Protein AF-K6J290-F1 (afdb_monomer_lite)

Structure (mmCIF, N/CA/C/O backbone):
data_AF-K6J290-F1
#
_entry.id   AF-K6J290-F1
#
loop_
_atom_site.group_PDB
_atom_site.id
_atom_site.type_symbol
_atom_site.label_atom_id
_atom_site.label_alt_id
_atom_site.label_comp_id
_atom_site.label_asym_id
_atom_site.label_entity_id
_atom_site.label_seq_id
_atom_site.pdbx_PDB_ins_code
_atom_site.Cartn_x
_atom_site.Cartn_y
_atom_site.Cartn_z
_atom_site.occupancy
_atom_site.B_iso_or_equiv
_atom_site.auth_seq_id
_atom_site.auth_comp_id
_atom_site.auth_asym_id
_atom_site.auth_atom_id
_atom_site.pdbx_PDB_model_num
ATOM 1 N N . MET A 1 1 ? -8.698 18.667 70.077 1.00 37.12 1 MET A N 1
ATOM 2 C CA . MET A 1 1 ? -10.118 18.247 70.056 1.00 37.12 1 MET A CA 1
ATOM 3 C C . MET A 1 1 ? -10.420 17.610 68.705 1.00 37.12 1 MET A C 1
ATOM 5 O O . MET A 1 1 ? -10.340 18.298 67.695 1.00 37.12 1 MET A O 1
ATOM 9 N N . THR A 1 2 ? -10.676 16.302 68.638 1.00 45.88 2 THR A N 1
ATOM 10 C CA . THR A 1 2 ? -11.057 15.638 67.380 1.00 45.88 2 THR A CA 1
ATOM 11 C C . THR A 1 2 ? -12.530 15.930 67.085 1.00 45.88 2 THR A C 1
ATOM 13 O O . THR A 1 2 ? -13.423 15.558 67.843 1.00 45.88 2 THR A O 1
ATOM 16 N N . THR A 1 3 ? -12.806 16.642 65.992 1.00 55.81 3 THR A N 1
ATOM 17 C CA . THR A 1 3 ? -14.177 16.939 65.560 1.00 55.81 3 THR A CA 1
ATOM 18 C C . THR A 1 3 ? -14.835 15.665 65.026 1.00 55.81 3 THR A C 1
ATOM 20 O O . THR A 1 3 ? -14.601 15.238 63.893 1.00 55.81 3 THR A O 1
ATOM 23 N N . THR A 1 4 ? -15.655 15.018 65.857 1.00 64.44 4 THR A N 1
ATOM 24 C CA . THR A 1 4 ? -16.418 13.826 65.459 1.00 64.44 4 THR A CA 1
ATOM 25 C C . THR A 1 4 ? -17.499 14.235 64.462 1.00 64.44 4 THR A C 1
ATOM 27 O O . THR A 1 4 ? -18.505 14.840 64.820 1.00 64.44 4 THR A O 1
ATOM 30 N N . THR A 1 5 ? -17.285 13.929 63.182 1.00 69.44 5 THR A N 1
ATOM 31 C CA . THR A 1 5 ? -18.245 14.235 62.111 1.00 69.44 5 THR A CA 1
ATOM 32 C C . THR A 1 5 ? -19.299 13.129 62.046 1.00 69.44 5 THR A C 1
ATOM 34 O O . THR A 1 5 ? -18.976 11.974 61.761 1.00 69.44 5 THR A O 1
ATOM 37 N N . ARG A 1 6 ? -20.567 13.460 62.319 1.00 78.94 6 ARG A N 1
ATOM 38 C CA . ARG A 1 6 ? -21.684 12.503 62.300 1.00 78.94 6 ARG A CA 1
ATOM 39 C C . ARG A 1 6 ? -22.488 12.660 61.009 1.00 78.94 6 ARG A C 1
ATOM 41 O O . ARG A 1 6 ? -23.095 13.695 60.774 1.00 78.94 6 ARG A O 1
ATOM 48 N N . TYR A 1 7 ? -22.499 11.618 60.182 1.00 84.81 7 TYR A N 1
ATOM 49 C CA . TYR A 1 7 ? -23.253 11.587 58.924 1.00 84.81 7 TYR A CA 1
ATOM 50 C C . TYR A 1 7 ? -24.675 11.050 59.138 1.00 84.81 7 TYR A C 1
ATOM 52 O O . TYR A 1 7 ? -24.859 10.093 59.900 1.00 84.81 7 TYR A O 1
ATOM 60 N N . SER A 1 8 ? -25.659 11.623 58.439 1.00 89.00 8 SER A N 1
ATOM 61 C CA . SER A 1 8 ? -27.051 11.153 58.454 1.00 89.00 8 SER A CA 1
ATOM 62 C C . SER A 1 8 ? -27.198 9.785 57.773 1.00 89.00 8 SER A C 1
ATOM 64 O O . SER A 1 8 ? -26.430 9.436 56.876 1.00 89.00 8 SER A O 1
ATOM 66 N N . GLU A 1 9 ? -28.188 8.985 58.181 1.00 86.00 9 GLU A N 1
ATOM 67 C CA . GLU A 1 9 ? -28.408 7.652 57.591 1.00 86.00 9 GLU A CA 1
ATOM 68 C C . GLU A 1 9 ? -28.835 7.730 56.116 1.00 86.00 9 GLU A C 1
ATOM 70 O O . GLU A 1 9 ? -28.397 6.911 55.311 1.00 86.00 9 GLU A O 1
ATOM 75 N N . ALA A 1 10 ? -29.601 8.755 55.727 1.00 87.06 10 ALA A N 1
ATOM 76 C CA . ALA A 1 10 ? -29.957 8.996 54.327 1.00 87.06 10 ALA A CA 1
ATOM 77 C C . ALA A 1 10 ? -28.715 9.245 53.454 1.00 87.06 10 ALA A C 1
ATOM 79 O O . ALA A 1 10 ? -28.591 8.690 52.363 1.00 87.06 10 ALA A O 1
ATOM 80 N N . PHE A 1 11 ? -27.751 10.019 53.963 1.00 90.12 11 PHE A N 1
ATOM 81 C CA . PHE A 1 11 ? -26.490 10.260 53.269 1.00 90.12 11 PHE A CA 1
ATOM 82 C C . PHE A 1 11 ? -25.658 8.980 53.138 1.00 90.12 11 PHE A C 1
ATOM 84 O O . PHE A 1 11 ? -25.173 8.678 52.050 1.00 90.12 11 PHE A O 1
ATOM 91 N N . LYS A 1 12 ? -25.547 8.178 54.208 1.00 90.19 12 LYS A N 1
ATOM 92 C CA . LYS A 1 12 ? -24.834 6.886 54.165 1.00 90.19 12 LYS A CA 1
ATOM 93 C C . LYS A 1 12 ? -25.427 5.949 53.115 1.00 90.19 12 LYS A C 1
ATOM 95 O O . LYS A 1 12 ? -24.678 5.371 52.333 1.00 90.19 12 LYS A O 1
ATOM 100 N N . ARG A 1 13 ? -26.760 5.843 53.057 1.00 88.88 13 ARG A N 1
ATOM 101 C CA . ARG A 1 13 ? -27.467 5.035 52.050 1.00 88.88 13 ARG A CA 1
ATOM 102 C C . ARG A 1 13 ? -27.222 5.543 50.633 1.00 88.88 13 ARG A C 1
ATOM 104 O O . ARG A 1 13 ? -26.925 4.734 49.767 1.00 88.88 13 ARG A O 1
ATOM 111 N N . LYS A 1 14 ? -27.252 6.863 50.409 1.00 91.00 14 LYS A N 1
ATOM 112 C CA . LYS A 1 14 ? -26.938 7.468 49.101 1.00 91.00 14 LYS A CA 1
ATOM 113 C C . LYS A 1 14 ? -25.523 7.120 48.630 1.00 91.00 14 LYS A C 1
ATOM 115 O O . LYS A 1 14 ? -25.339 6.759 47.475 1.00 91.00 14 LYS A O 1
ATOM 120 N N . VAL A 1 15 ? -24.532 7.202 49.520 1.00 88.69 15 VAL A N 1
ATOM 121 C CA . VAL A 1 15 ? -23.137 6.856 49.196 1.00 88.69 15 VAL A CA 1
ATOM 122 C C . VAL A 1 15 ? -22.999 5.368 48.864 1.00 88.69 15 VAL A C 1
ATOM 124 O O . VAL A 1 15 ? -22.319 5.031 47.900 1.00 88.69 15 VAL A O 1
ATOM 127 N N . ILE A 1 16 ? -23.657 4.486 49.624 1.00 87.12 16 ILE A N 1
ATOM 128 C CA . ILE A 1 16 ? -23.652 3.039 49.357 1.00 87.12 16 ILE A CA 1
ATOM 129 C C . ILE A 1 16 ? -24.335 2.731 48.019 1.00 87.12 16 ILE A C 1
ATOM 131 O O . ILE A 1 16 ? -23.757 1.996 47.227 1.00 87.12 16 ILE A O 1
ATOM 135 N N . GLN A 1 17 ? -25.490 3.337 47.728 1.00 87.50 17 GLN A N 1
ATOM 136 C CA . GLN A 1 17 ? -26.207 3.137 46.464 1.00 87.50 17 GLN A CA 1
ATOM 137 C C . GLN A 1 17 ? -25.340 3.514 45.258 1.00 87.50 17 GLN A C 1
ATOM 139 O O . GLN A 1 17 ? -25.249 2.755 44.305 1.00 87.50 17 GLN A O 1
ATOM 144 N N . SER A 1 18 ? -24.619 4.638 45.313 1.00 85.88 18 SER A N 1
ATOM 145 C CA . SER A 1 18 ? -23.709 5.025 44.227 1.00 85.88 18 SER A CA 1
ATOM 146 C C . SER A 1 18 ? -22.553 4.032 44.013 1.00 85.88 18 SER A C 1
ATOM 148 O O . SER A 1 18 ? -22.012 3.955 42.910 1.00 85.88 18 SER A O 1
ATOM 150 N N . ILE A 1 19 ? -22.159 3.287 45.052 1.00 85.00 19 ILE A N 1
ATOM 151 C CA . ILE A 1 19 ? -21.153 2.217 44.960 1.00 85.00 19 ILE A CA 1
ATOM 152 C C . ILE A 1 19 ? -21.785 0.931 44.404 1.00 85.00 19 ILE A C 1
ATOM 154 O O . ILE A 1 19 ? -21.158 0.247 43.599 1.00 85.00 19 ILE A O 1
ATOM 158 N N . GLU A 1 20 ? -23.022 0.613 44.794 1.00 83.56 20 GLU A N 1
ATOM 159 C CA . GLU A 1 20 ? -23.794 -0.524 44.268 1.00 83.56 20 GLU A CA 1
ATOM 160 C C . GLU A 1 20 ? -24.114 -0.377 42.782 1.00 83.56 20 GLU A C 1
ATOM 162 O O . GLU A 1 20 ? -23.933 -1.324 42.020 1.00 83.56 20 GLU A O 1
ATOM 167 N N . ASP A 1 21 ? -24.488 0.833 42.367 1.00 80.81 21 ASP A N 1
ATOM 168 C CA . ASP A 1 21 ? -24.739 1.210 40.975 1.00 80.81 21 ASP A CA 1
ATOM 169 C C . ASP A 1 21 ? -23.461 1.173 40.112 1.00 80.81 21 ASP A C 1
ATOM 171 O O . ASP A 1 21 ? -23.521 1.395 38.906 1.00 80.81 21 ASP A O 1
ATOM 175 N N . GLY A 1 22 ? -22.284 0.970 40.717 1.00 78.56 22 GLY A N 1
ATOM 176 C CA . GLY A 1 22 ? -20.999 0.957 40.017 1.00 78.56 22 GLY A CA 1
ATOM 177 C C . GLY A 1 22 ? -20.509 2.332 39.552 1.00 78.56 22 GLY A C 1
ATOM 178 O O . GLY A 1 22 ? -19.500 2.400 38.856 1.00 78.56 22 GLY A O 1
ATOM 179 N N . LYS A 1 23 ? -21.169 3.429 39.955 1.00 78.69 23 LYS A N 1
ATOM 180 C CA . LYS A 1 23 ? -20.799 4.805 39.563 1.00 78.69 23 LYS A CA 1
ATOM 181 C C . LYS A 1 23 ? -19.451 5.234 40.140 1.00 78.69 23 LYS A C 1
ATOM 183 O O . LYS A 1 23 ? -18.724 5.991 39.504 1.00 78.69 23 LYS A O 1
ATOM 188 N N . TYR A 1 24 ? -19.119 4.768 41.346 1.00 81.44 24 TYR A N 1
ATOM 189 C CA . TYR A 1 24 ? -17.854 5.082 42.011 1.00 81.44 24 TYR A CA 1
ATOM 190 C C . TYR A 1 24 ? -17.293 3.873 42.762 1.00 81.44 24 TYR A C 1
ATOM 192 O O . TYR A 1 24 ? -18.026 3.146 43.432 1.00 81.44 24 TYR A O 1
ATOM 200 N N . ASN A 1 25 ? -15.968 3.714 42.754 1.00 79.31 25 ASN A N 1
ATOM 201 C CA . ASN A 1 25 ? -15.287 2.853 43.724 1.00 79.31 25 ASN A CA 1
ATOM 202 C C . ASN A 1 25 ? -15.201 3.529 45.113 1.00 79.31 25 ASN A C 1
ATOM 204 O O . ASN A 1 25 ? -15.445 4.727 45.248 1.00 79.31 25 ASN A O 1
ATOM 208 N N . GLN A 1 26 ? -14.835 2.788 46.168 1.00 80.62 26 GLN A N 1
ATOM 209 C CA . GLN A 1 26 ? -14.798 3.311 47.552 1.00 80.62 26 GLN A CA 1
ATOM 210 C C . GLN A 1 26 ? -13.964 4.599 47.695 1.00 80.62 26 GLN A C 1
ATOM 212 O O . GLN A 1 26 ? -14.375 5.540 48.375 1.00 80.62 26 GLN A O 1
ATOM 217 N N . THR A 1 27 ? -12.804 4.658 47.037 1.00 82.38 27 THR A N 1
ATOM 218 C CA . THR A 1 27 ? -11.891 5.811 47.074 1.00 82.38 27 THR A CA 1
ATOM 219 C C . THR A 1 27 ? -12.453 7.003 46.298 1.00 82.38 27 THR A C 1
ATOM 221 O O . THR A 1 27 ? -12.310 8.147 46.725 1.00 82.38 27 THR A O 1
ATOM 224 N N . GLN A 1 28 ? -13.117 6.754 45.172 1.00 82.00 28 GLN A N 1
ATOM 225 C CA . GLN A 1 28 ? -13.782 7.778 44.368 1.00 82.00 28 GLN A CA 1
ATOM 226 C C . GLN A 1 28 ? -15.013 8.332 45.080 1.00 82.00 28 GLN A C 1
ATOM 228 O O . GLN A 1 28 ? -15.158 9.545 45.153 1.00 82.00 28 GLN A O 1
ATOM 233 N N . ALA A 1 29 ? -15.844 7.476 45.677 1.00 85.44 29 ALA A N 1
ATOM 234 C CA . ALA A 1 29 ? -16.991 7.896 46.474 1.00 85.44 29 ALA A CA 1
ATOM 235 C C . ALA A 1 29 ? -16.538 8.762 47.661 1.00 85.44 29 ALA A C 1
ATOM 237 O O . ALA A 1 29 ? -17.115 9.814 47.921 1.00 85.44 29 ALA A O 1
ATOM 238 N N . MET A 1 30 ? -15.447 8.375 48.333 1.00 87.62 30 MET A N 1
ATOM 239 C CA . MET A 1 30 ? -14.835 9.182 49.391 1.00 87.62 30 MET A CA 1
ATOM 240 C C . M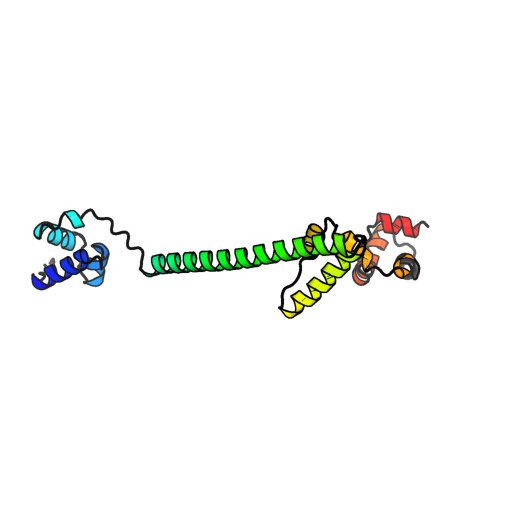ET A 1 30 ? -14.450 10.584 48.893 1.00 87.62 30 MET A C 1
ATOM 242 O O . MET A 1 30 ? -14.821 11.568 49.531 1.00 87.62 30 MET A O 1
ATOM 246 N N . LYS A 1 31 ? -13.740 10.680 47.758 1.00 86.44 31 LYS A N 1
ATOM 247 C CA . LYS A 1 31 ? -13.321 11.964 47.169 1.00 86.44 31 LYS A CA 1
ATOM 248 C C . LYS A 1 31 ? -14.515 12.806 46.712 1.00 86.44 31 LYS A C 1
ATOM 250 O O . LYS A 1 31 ? -14.588 13.980 47.050 1.00 86.44 31 LYS A O 1
ATOM 255 N N . HIS A 1 32 ? -15.456 12.200 45.992 1.00 87.56 32 HIS A N 1
ATOM 256 C CA . HIS A 1 32 ? -16.625 12.872 45.425 1.00 87.56 32 HIS A CA 1
ATOM 257 C C . HIS A 1 32 ? -17.547 13.450 46.508 1.00 87.56 32 HIS A C 1
ATOM 259 O O . HIS A 1 32 ? -18.056 14.556 46.368 1.00 87.56 32 HIS A O 1
ATOM 265 N N . TYR A 1 33 ? -17.747 12.720 47.609 1.00 86.44 33 TYR A N 1
ATOM 266 C CA . TYR A 1 33 ? -18.620 13.140 48.707 1.00 86.44 33 TYR A CA 1
ATOM 267 C C . TYR A 1 33 ? -17.879 13.827 49.871 1.00 86.44 33 TYR A C 1
ATOM 269 O O . TYR A 1 33 ? -18.491 14.084 50.907 1.00 86.44 33 TYR A O 1
ATOM 277 N N . GLY A 1 34 ? -16.577 14.114 49.736 1.00 85.06 34 GLY A N 1
ATOM 278 C CA . GLY A 1 34 ? -15.793 14.844 50.744 1.00 85.06 34 GLY A CA 1
ATOM 279 C C . GLY A 1 34 ? -15.641 14.117 52.088 1.00 85.06 34 GLY A C 1
ATOM 280 O O . GLY A 1 34 ? -15.586 14.746 53.145 1.00 85.06 34 GLY A O 1
ATOM 281 N N . ILE A 1 35 ? -15.614 12.783 52.081 1.00 87.94 35 ILE A N 1
ATOM 282 C CA . ILE A 1 35 ? -15.501 11.975 53.302 1.00 87.94 35 ILE A CA 1
ATOM 283 C C . ILE A 1 35 ? -14.024 11.897 53.699 1.00 87.94 35 ILE A C 1
ATOM 285 O O . ILE A 1 35 ? -13.174 11.559 52.884 1.00 87.94 35 ILE A O 1
ATOM 289 N N . LYS A 1 36 ? -13.702 12.175 54.968 1.00 79.50 36 LYS A N 1
ATOM 290 C CA . LYS A 1 36 ? -12.307 12.301 55.437 1.00 79.50 36 LYS A CA 1
ATOM 291 C C . LYS A 1 36 ? -11.482 11.004 55.392 1.00 79.50 36 LYS A C 1
ATOM 293 O O . LYS A 1 36 ? -10.267 11.073 55.535 1.00 79.50 36 LYS A O 1
ATOM 298 N N . GLY A 1 37 ? -12.097 9.832 55.215 1.00 77.38 37 GLY A N 1
ATOM 299 C CA . GLY A 1 37 ? -11.360 8.568 55.194 1.00 77.38 37 GLY A CA 1
ATOM 300 C C . GLY A 1 37 ? -12.086 7.413 54.506 1.00 77.38 37 GLY A C 1
ATOM 301 O O . GLY A 1 37 ? -13.293 7.222 54.660 1.00 77.38 37 GLY A O 1
ATOM 302 N N . SER A 1 38 ? -11.318 6.588 53.790 1.00 73.38 38 SER A N 1
ATOM 303 C CA . SER A 1 38 ? -11.807 5.405 53.064 1.00 73.38 38 SER A CA 1
ATOM 304 C C . SER A 1 38 ? -12.303 4.309 54.014 1.00 73.38 38 SER A C 1
ATOM 306 O O . SER A 1 38 ? -13.227 3.558 53.694 1.00 73.38 38 SER A O 1
ATOM 308 N N . VAL A 1 39 ? -11.753 4.272 55.232 1.00 82.50 39 VAL A N 1
ATOM 309 C CA . VAL A 1 39 ? -12.161 3.367 56.316 1.00 82.50 39 VAL A CA 1
ATOM 310 C C . VAL A 1 39 ? -13.605 3.633 56.756 1.00 82.50 39 VAL A C 1
ATOM 312 O O . VAL A 1 39 ? -14.320 2.695 57.101 1.00 82.50 39 VAL A O 1
ATOM 315 N N . THR A 1 40 ? -14.076 4.883 56.686 1.00 86.62 40 THR A N 1
ATOM 316 C CA . THR A 1 40 ? -15.451 5.256 57.050 1.00 86.62 40 THR A CA 1
ATOM 317 C C . THR A 1 40 ? -16.472 4.639 56.094 1.00 86.62 40 THR A C 1
ATOM 319 O O . THR A 1 40 ? -17.444 4.032 56.541 1.00 86.62 40 THR A O 1
ATOM 322 N N . VAL A 1 41 ? -16.218 4.720 54.783 1.00 86.00 41 VAL A N 1
ATOM 323 C CA . VAL A 1 41 ? -17.078 4.120 53.747 1.00 86.00 41 VAL A CA 1
ATOM 324 C C . VAL A 1 41 ? -17.059 2.594 53.850 1.00 86.00 41 VAL A C 1
ATOM 326 O O . VAL A 1 41 ? -18.113 1.960 53.827 1.00 86.00 41 VAL A O 1
ATOM 329 N N . ARG A 1 42 ? -15.879 1.995 54.063 1.00 86.75 42 ARG A N 1
ATOM 330 C CA . ARG A 1 42 ? -15.741 0.550 54.308 1.00 86.75 42 ARG A CA 1
ATOM 331 C C . ARG A 1 42 ? -16.519 0.099 55.550 1.00 86.75 42 ARG A C 1
ATOM 333 O O . ARG A 1 42 ? -17.182 -0.935 55.517 1.00 86.75 42 ARG A O 1
ATOM 340 N N . GLY A 1 43 ? -16.476 0.882 56.630 1.00 87.12 43 GLY A N 1
ATOM 341 C CA . GLY A 1 43 ? -17.240 0.629 57.851 1.00 87.12 43 GLY A CA 1
ATOM 342 C C . GLY A 1 43 ? -18.752 0.659 57.620 1.00 87.12 43 GLY A C 1
ATOM 343 O O . GLY A 1 43 ? -19.469 -0.184 58.158 1.00 87.12 43 GLY A O 1
ATOM 344 N N . TRP A 1 44 ? -19.247 1.571 56.776 1.00 90.19 44 TRP A N 1
ATOM 345 C CA . TRP A 1 44 ? -20.657 1.586 56.376 1.00 90.19 44 TRP A CA 1
ATOM 346 C C . TRP A 1 44 ? -21.020 0.369 55.531 1.00 90.19 44 TRP A C 1
ATOM 348 O O . TRP A 1 44 ? -21.997 -0.298 55.850 1.00 90.19 44 TRP A O 1
ATOM 358 N N . LEU A 1 45 ? -20.212 0.009 54.532 1.00 85.81 45 LEU A N 1
ATOM 359 C CA . LEU A 1 45 ? -20.445 -1.191 53.721 1.00 85.81 45 LEU A CA 1
ATOM 360 C C . LEU A 1 45 ? -20.528 -2.458 54.586 1.00 85.81 45 LEU A C 1
ATOM 362 O O . LEU A 1 45 ? -21.439 -3.262 54.399 1.00 85.81 45 LEU A O 1
ATOM 366 N N . LYS A 1 46 ? -19.652 -2.590 55.591 1.00 86.50 46 LYS A N 1
ATOM 367 C CA . LYS A 1 46 ? -19.692 -3.700 56.556 1.00 86.50 46 LYS A CA 1
ATOM 368 C C . LYS A 1 46 ? -20.947 -3.664 57.434 1.00 86.50 46 LYS A C 1
ATOM 370 O O . LYS A 1 46 ? -21.603 -4.689 57.594 1.00 86.50 46 LYS A O 1
ATOM 375 N N . LYS A 1 47 ? -21.316 -2.490 57.966 1.00 87.06 47 LYS A N 1
ATOM 376 C CA . LYS A 1 47 ? -22.521 -2.306 58.801 1.00 87.06 47 LYS A CA 1
ATOM 377 C C . LYS A 1 47 ? -23.814 -2.631 58.044 1.00 87.06 47 LYS A C 1
ATOM 379 O O . LYS A 1 47 ? -24.748 -3.159 58.631 1.00 87.06 47 LYS A O 1
ATOM 384 N N . TYR A 1 48 ? -23.858 -2.317 56.754 1.00 86.06 48 TYR A N 1
ATOM 385 C CA . TYR A 1 48 ? -25.002 -2.551 55.874 1.00 86.06 48 TYR A CA 1
ATOM 386 C C . TYR A 1 48 ? -24.957 -3.920 55.161 1.00 86.06 48 TYR A C 1
ATOM 388 O O . TYR A 1 48 ? -25.755 -4.170 54.261 1.00 86.06 48 TYR A O 1
ATOM 396 N N . GLY A 1 49 ? -24.032 -4.814 55.542 1.00 79.38 49 GLY A N 1
ATOM 397 C CA . GLY A 1 49 ? -23.957 -6.186 55.024 1.00 79.38 49 GLY A CA 1
ATOM 398 C C . GLY A 1 49 ? -23.434 -6.320 53.586 1.00 79.38 49 GLY A C 1
ATOM 399 O O . GLY A 1 49 ? -23.510 -7.395 52.996 1.00 79.38 49 GLY A O 1
ATOM 400 N N . LYS A 1 50 ? -22.862 -5.265 53.000 1.00 80.69 50 LYS A N 1
ATOM 401 C CA . LYS A 1 50 ? -22.384 -5.225 51.605 1.00 80.69 50 LYS A CA 1
ATOM 402 C C . LYS A 1 50 ? -20.921 -5.657 51.471 1.00 80.69 50 LYS A C 1
ATOM 404 O O . LYS A 1 50 ? -20.129 -5.045 50.757 1.00 80.69 50 LYS A O 1
ATOM 409 N N . ASN A 1 51 ? -20.552 -6.740 52.157 1.00 78.44 51 ASN A N 1
ATOM 410 C CA . ASN A 1 51 ? -19.170 -7.238 52.205 1.00 78.44 51 ASN A CA 1
ATOM 411 C C . ASN A 1 51 ? -18.638 -7.676 50.828 1.00 78.44 51 ASN A C 1
ATOM 413 O O . ASN A 1 51 ? -17.444 -7.556 50.567 1.00 78.44 51 ASN A O 1
ATOM 417 N N . HIS A 1 52 ? -19.520 -8.101 49.918 1.00 75.06 52 HIS A N 1
ATOM 418 C CA . HIS A 1 52 ? -19.161 -8.470 48.544 1.00 75.06 52 HIS A CA 1
ATOM 419 C C . HIS A 1 52 ? -18.623 -7.285 47.713 1.00 75.06 52 HIS A C 1
ATOM 421 O O . HIS A 1 52 ? -17.882 -7.493 46.756 1.00 75.06 52 HIS A O 1
ATOM 427 N N . LEU A 1 53 ? -18.924 -6.037 48.099 1.00 73.12 53 LEU A N 1
ATOM 428 C CA . LEU A 1 53 ? -18.400 -4.821 47.456 1.00 73.12 53 LEU A CA 1
ATOM 429 C C . LEU A 1 53 ? -17.024 -4.406 48.000 1.00 73.12 53 LEU A C 1
ATOM 431 O O . LEU A 1 53 ? -16.394 -3.492 47.468 1.00 73.12 53 LEU A O 1
ATOM 435 N N . ILE A 1 54 ? -16.548 -5.051 49.072 1.00 69.31 54 ILE A N 1
ATOM 436 C CA . ILE A 1 54 ? -15.265 -4.723 49.707 1.00 69.31 54 ILE A CA 1
ATOM 437 C C . ILE A 1 54 ? -14.086 -5.297 48.903 1.00 69.31 54 ILE A C 1
ATOM 439 O O . ILE A 1 54 ? -13.026 -4.677 48.878 1.00 69.31 54 ILE A O 1
ATOM 443 N N . GLY A 1 55 ? -14.288 -6.431 48.219 1.00 60.59 55 GLY A N 1
ATOM 444 C CA . GLY A 1 55 ? -13.264 -7.139 47.437 1.00 60.59 55 GLY A CA 1
ATOM 445 C C . GLY A 1 55 ? -13.404 -7.045 45.914 1.00 60.59 55 GLY A C 1
ATOM 446 O O . GLY A 1 55 ? -12.537 -7.543 45.200 1.00 60.59 55 GLY A O 1
ATOM 447 N N . LYS A 1 56 ? -14.465 -6.415 45.387 1.00 55.97 56 LYS A N 1
ATOM 448 C CA . LYS A 1 56 ? -14.617 -6.236 43.938 1.00 55.97 56 LYS A CA 1
ATOM 449 C C . LYS A 1 56 ? -13.659 -5.138 43.476 1.00 55.97 56 LYS A C 1
ATOM 451 O O . LYS A 1 56 ? -13.920 -3.953 43.682 1.00 55.97 56 LYS A O 1
ATOM 456 N N . ILE A 1 57 ? -12.550 -5.531 42.848 1.00 48.31 57 ILE A N 1
ATOM 457 C CA . ILE A 1 57 ? -11.737 -4.630 42.027 1.00 48.31 57 ILE A CA 1
ATOM 458 C C . ILE A 1 57 ? -12.636 -4.216 40.859 1.00 48.31 57 ILE A C 1
ATOM 460 O O . ILE A 1 57 ? -12.742 -4.910 39.852 1.00 48.31 57 ILE A O 1
ATOM 464 N N . VAL A 1 58 ? -13.369 -3.116 41.029 1.00 51.94 58 VAL A N 1
ATOM 465 C CA . VAL A 1 58 ? -14.083 -2.477 39.927 1.00 51.94 58 VAL A CA 1
ATOM 466 C C . VAL A 1 58 ? -12.998 -1.847 39.064 1.00 51.94 58 VAL A C 1
ATOM 468 O O . VAL A 1 58 ? -12.503 -0.761 39.371 1.00 51.94 58 VAL A O 1
ATOM 471 N N . ARG A 1 59 ? -12.561 -2.577 38.032 1.00 48.19 59 ARG A N 1
ATOM 472 C CA . ARG A 1 59 ? -11.758 -2.025 36.943 1.00 48.19 59 ARG A CA 1
ATOM 473 C C . ARG A 1 59 ? -12.658 -1.018 36.238 1.00 48.19 59 ARG A C 1
ATOM 475 O O . ARG A 1 59 ? -13.483 -1.385 35.413 1.00 48.19 59 ARG A O 1
ATOM 482 N N . VAL A 1 60 ? -12.571 0.236 36.669 1.00 50.00 60 VAL A N 1
ATOM 483 C CA . VAL A 1 60 ? -13.189 1.362 35.975 1.00 50.00 60 VAL A CA 1
ATOM 484 C C . VAL A 1 60 ? -12.330 1.584 34.738 1.00 50.00 60 VAL A C 1
ATOM 486 O O . VAL A 1 60 ? -11.396 2.378 34.766 1.00 50.00 60 VAL A O 1
ATOM 489 N N . GLU A 1 61 ? -12.592 0.818 33.681 1.00 47.38 61 GLU A N 1
ATOM 490 C CA . GLU A 1 61 ? -12.352 1.336 32.338 1.00 47.38 61 GLU A CA 1
ATOM 491 C C . GLU A 1 61 ? -13.226 2.584 32.266 1.00 47.38 61 GLU A C 1
ATOM 493 O O . GLU A 1 61 ? -14.450 2.504 32.363 1.00 47.38 61 GLU A O 1
ATOM 498 N N . THR A 1 62 ? -12.607 3.762 32.273 1.00 55.03 62 THR A N 1
ATOM 499 C CA . THR A 1 62 ? -13.346 5.001 32.041 1.00 55.03 62 THR A CA 1
ATOM 500 C C . THR A 1 62 ? -14.107 4.820 30.729 1.00 55.03 62 THR A C 1
ATOM 502 O O . THR A 1 62 ? -13.534 4.293 29.779 1.00 55.03 62 THR A O 1
ATOM 505 N N . ASP A 1 63 ? -15.374 5.242 30.645 1.00 55.66 63 ASP A N 1
ATOM 506 C CA . ASP A 1 63 ? -16.210 5.091 29.433 1.00 55.66 63 ASP A CA 1
ATOM 507 C C . ASP A 1 63 ? -15.482 5.516 28.137 1.00 55.66 63 ASP A C 1
ATOM 509 O O . ASP A 1 63 ? -15.758 5.024 27.046 1.00 55.66 63 ASP A O 1
ATOM 513 N N . ASN A 1 64 ? -14.489 6.397 28.269 1.00 59.50 64 ASN A N 1
ATOM 514 C CA . ASN A 1 64 ? -13.581 6.833 27.220 1.00 59.50 64 ASN A CA 1
ATOM 515 C C . ASN A 1 64 ? -12.677 5.720 26.634 1.00 59.50 64 ASN A C 1
ATOM 517 O O . ASN A 1 64 ? -12.470 5.682 25.427 1.00 59.50 64 ASN A O 1
ATOM 521 N N . GLU A 1 65 ? -12.126 4.805 27.436 1.00 60.00 65 GLU A N 1
ATOM 522 C CA . GLU A 1 65 ? -11.239 3.733 26.947 1.00 60.00 65 GLU A CA 1
ATOM 523 C C . GLU A 1 65 ? -12.014 2.645 26.198 1.00 60.00 65 GLU A C 1
ATOM 525 O O . GLU A 1 65 ? -11.608 2.237 25.107 1.00 60.00 65 GLU A O 1
ATOM 530 N N . LEU A 1 66 ? -13.175 2.245 26.725 1.00 63.94 66 LEU A N 1
ATOM 531 C CA . LEU A 1 66 ? -14.051 1.271 26.074 1.00 63.94 66 LEU A CA 1
ATOM 532 C C . LEU A 1 66 ? -14.623 1.816 24.756 1.00 63.94 66 LEU A C 1
ATOM 534 O O . LEU A 1 66 ? -14.702 1.087 23.766 1.00 63.94 66 LEU A O 1
ATOM 538 N N . ASN A 1 67 ? -14.978 3.105 24.712 1.00 72.00 67 ASN A N 1
ATOM 539 C CA . ASN A 1 67 ? -15.422 3.755 23.478 1.00 72.00 67 ASN A CA 1
ATOM 540 C C . ASN A 1 67 ? -14.293 3.860 22.448 1.00 72.00 67 ASN A C 1
ATOM 542 O O . ASN A 1 67 ? -14.510 3.519 21.289 1.00 72.00 67 ASN A O 1
ATOM 546 N N . ARG A 1 68 ? -13.068 4.216 22.857 1.00 78.56 68 ARG A N 1
ATOM 547 C CA . ARG A 1 68 ? -11.905 4.231 21.952 1.00 78.56 68 ARG A CA 1
ATOM 548 C C . ARG A 1 68 ? -11.589 2.852 21.381 1.00 78.56 68 ARG A C 1
ATOM 550 O O . ARG A 1 68 ? -11.233 2.761 20.210 1.00 78.56 68 ARG A O 1
ATOM 557 N N . PHE A 1 69 ? -11.723 1.793 22.179 1.00 77.75 69 PHE A N 1
ATOM 558 C CA . PHE A 1 69 ? -11.528 0.423 21.704 1.00 77.75 69 PHE A CA 1
ATOM 559 C C . PHE A 1 69 ? -12.586 0.039 20.662 1.00 77.75 69 PHE A C 1
ATOM 561 O O . PHE A 1 69 ? -12.236 -0.418 19.578 1.00 77.75 69 PHE A O 1
ATOM 568 N N . LYS A 1 70 ? -13.865 0.322 20.938 1.00 85.38 70 LYS A N 1
ATOM 569 C CA . LYS A 1 70 ? -14.967 0.095 19.988 1.00 85.38 70 LYS A CA 1
ATOM 570 C C . LYS A 1 70 ? -14.807 0.898 18.695 1.00 85.38 70 LYS A C 1
ATOM 572 O O . LYS A 1 70 ? -15.056 0.379 17.611 1.00 85.38 70 LYS A O 1
ATOM 577 N N . GLU A 1 71 ? -14.382 2.155 18.786 1.00 86.94 71 GLU A N 1
ATOM 578 C CA . GLU A 1 71 ? -14.100 2.995 17.618 1.00 86.94 71 GLU A CA 1
ATOM 579 C C . GLU A 1 71 ? -12.908 2.476 16.810 1.00 86.94 71 GLU A C 1
ATOM 581 O O . GLU A 1 71 ? -12.954 2.475 15.580 1.00 86.94 71 GLU A O 1
ATOM 586 N N . ALA A 1 72 ? -11.847 2.024 17.483 1.00 89.62 72 ALA A N 1
ATOM 587 C CA . ALA A 1 72 ? -10.689 1.426 16.830 1.00 89.62 72 ALA A CA 1
ATOM 588 C C . ALA A 1 72 ? -11.067 0.122 16.116 1.00 89.62 72 ALA A C 1
ATOM 590 O O . ALA A 1 72 ? -10.708 -0.059 14.957 1.00 89.62 72 ALA A O 1
ATOM 591 N N . GLU A 1 73 ? -11.844 -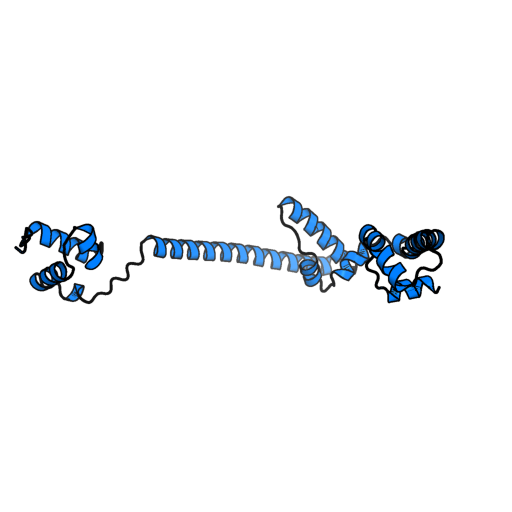0.745 16.761 1.00 92.88 73 GLU A N 1
ATOM 592 C CA . GLU A 1 73 ? -12.335 -1.994 16.175 1.00 92.88 73 GLU A CA 1
ATOM 593 C C . GLU A 1 73 ? -13.242 -1.732 14.966 1.00 92.88 73 GLU A C 1
ATOM 595 O O . GLU A 1 73 ? -13.096 -2.365 13.919 1.00 92.88 73 GLU A O 1
ATOM 600 N N . LYS A 1 74 ? -14.124 -0.728 15.059 1.00 93.94 74 LYS A N 1
ATOM 601 C CA . LYS A 1 74 ? -14.949 -0.291 13.929 1.00 93.94 74 LYS A CA 1
ATOM 602 C C . LYS A 1 74 ? -14.089 0.184 12.755 1.00 93.94 74 LYS A C 1
ATOM 604 O O . LYS A 1 74 ? -14.326 -0.244 11.628 1.00 93.94 74 LYS A O 1
ATOM 609 N N . LYS A 1 75 ? -13.067 1.008 13.016 1.00 93.69 75 LYS A N 1
ATOM 610 C CA . LYS A 1 75 ? -12.118 1.468 11.987 1.00 93.69 75 LYS A CA 1
ATOM 611 C C . LYS A 1 75 ? -11.342 0.310 11.365 1.00 93.69 75 LYS A C 1
ATOM 613 O O . LYS A 1 75 ? -11.170 0.297 10.153 1.00 93.69 75 LYS A O 1
ATOM 618 N N . ILE A 1 76 ? -10.899 -0.662 12.165 1.00 95.44 76 ILE A N 1
ATOM 619 C CA . ILE A 1 76 ? -10.224 -1.867 11.662 1.00 95.44 76 ILE A CA 1
ATOM 620 C C . ILE A 1 76 ? -11.150 -2.612 10.702 1.00 95.44 76 ILE A C 1
ATOM 622 O O . ILE A 1 76 ? -10.758 -2.865 9.568 1.00 95.44 76 ILE A O 1
ATOM 626 N N . ARG A 1 77 ? -12.402 -2.865 11.098 1.00 94.94 77 ARG A N 1
ATOM 627 C CA . ARG A 1 77 ? -13.380 -3.553 10.244 1.00 94.94 77 ARG A CA 1
ATOM 628 C C . ARG A 1 77 ? -13.664 -2.795 8.941 1.00 94.94 77 ARG A C 1
ATOM 630 O O . ARG A 1 77 ? -13.797 -3.410 7.886 1.00 94.94 77 ARG A O 1
ATOM 637 N N . GLU A 1 78 ? -13.777 -1.470 8.998 1.00 94.69 78 GLU A N 1
ATOM 638 C CA . GLU A 1 78 ? -13.974 -0.632 7.807 1.00 94.69 78 GLU A CA 1
ATOM 639 C C . GLU A 1 78 ? -12.765 -0.690 6.860 1.00 94.69 78 GLU A C 1
ATOM 641 O O . GLU A 1 78 ? -12.940 -0.848 5.650 1.00 94.69 78 GLU A O 1
ATOM 646 N N . LEU A 1 79 ? -11.545 -0.628 7.401 1.00 96.62 79 LEU A N 1
ATOM 647 C CA . LEU A 1 79 ? -10.308 -0.738 6.625 1.00 96.62 79 LEU A CA 1
ATOM 648 C C . LEU A 1 79 ? -10.126 -2.132 6.017 1.00 96.62 79 LEU A C 1
ATOM 650 O O . LEU A 1 79 ? -9.729 -2.240 4.861 1.00 96.62 79 LEU A O 1
ATOM 654 N N . GLU A 1 8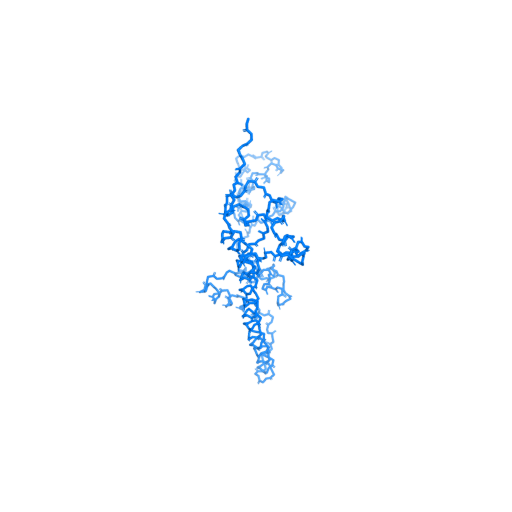0 ? -10.446 -3.192 6.758 1.00 94.81 80 GLU A N 1
ATOM 655 C CA . GLU A 1 80 ? -10.426 -4.567 6.252 1.00 94.81 80 GLU A CA 1
ATOM 656 C C . GLU A 1 80 ? -11.394 -4.741 5.082 1.00 94.81 80 GLU A C 1
ATOM 658 O O . GLU A 1 80 ? -11.031 -5.332 4.066 1.00 94.81 80 GLU A O 1
ATOM 663 N N . LYS A 1 81 ? -12.601 -4.169 5.180 1.00 95.88 81 LYS A N 1
ATOM 664 C CA . LYS A 1 81 ? -13.570 -4.188 4.081 1.00 95.88 81 LYS A CA 1
ATOM 665 C C . LYS A 1 81 ? -13.032 -3.464 2.844 1.00 95.88 81 LYS A C 1
ATOM 667 O O . LYS A 1 81 ? -13.046 -4.037 1.759 1.00 95.88 81 LYS A O 1
ATOM 672 N N . ALA A 1 82 ? -12.505 -2.251 3.008 1.00 94.81 82 ALA A N 1
ATOM 673 C CA . ALA A 1 82 ? -11.914 -1.500 1.900 1.00 94.81 82 ALA A CA 1
ATOM 674 C C . ALA A 1 82 ? -10.729 -2.252 1.263 1.00 94.81 82 ALA A C 1
ATOM 676 O O . ALA A 1 82 ? -10.569 -2.258 0.043 1.00 94.81 82 ALA A O 1
ATOM 677 N N . LEU A 1 83 ? -9.918 -2.933 2.077 1.00 96.25 83 LEU A N 1
ATOM 678 C CA . LEU A 1 83 ? -8.812 -3.753 1.592 1.00 96.25 83 LEU A CA 1
ATOM 679 C C . LEU A 1 83 ? -9.301 -4.971 0.798 1.00 96.25 83 LEU A C 1
ATOM 681 O O . LEU A 1 83 ? -8.688 -5.310 -0.215 1.00 96.25 83 LEU A O 1
ATOM 685 N N . LEU A 1 84 ? -10.385 -5.624 1.228 1.00 94.44 84 LEU A N 1
ATOM 686 C CA . LEU A 1 84 ? -11.002 -6.727 0.485 1.00 94.44 84 LEU A CA 1
ATOM 687 C C . LEU A 1 84 ? -11.489 -6.261 -0.887 1.00 94.44 84 LEU A C 1
ATOM 689 O O . LEU A 1 84 ? -11.155 -6.900 -1.885 1.00 94.44 84 LEU A O 1
ATOM 693 N N . ASP A 1 85 ? -12.192 -5.130 -0.945 1.00 94.44 85 ASP A N 1
ATOM 694 C CA . ASP A 1 85 ? -12.694 -4.563 -2.199 1.00 94.44 85 ASP A CA 1
ATOM 695 C C . ASP A 1 85 ? -11.535 -4.272 -3.174 1.00 94.44 85 ASP A C 1
ATOM 697 O O . ASP A 1 85 ? -11.538 -4.747 -4.312 1.00 94.44 85 ASP A O 1
ATOM 701 N N . VAL A 1 86 ? -10.469 -3.613 -2.697 1.00 95.44 86 VAL A N 1
ATOM 702 C CA . VAL A 1 86 ? -9.249 -3.352 -3.488 1.00 95.44 86 VAL A CA 1
ATOM 703 C C . VAL A 1 86 ? -8.534 -4.647 -3.890 1.00 95.44 86 VAL A C 1
ATOM 705 O O . VAL A 1 86 ? -7.953 -4.736 -4.973 1.00 95.44 86 VAL A O 1
ATOM 708 N N . THR A 1 87 ? -8.561 -5.679 -3.043 1.00 93.56 87 THR A N 1
ATOM 709 C CA . THR A 1 87 ? -7.944 -6.977 -3.351 1.00 93.56 87 THR A CA 1
ATOM 710 C C . THR A 1 87 ? -8.689 -7.681 -4.481 1.00 93.56 87 THR A C 1
ATOM 712 O O . THR A 1 87 ? -8.048 -8.174 -5.412 1.00 93.56 87 THR A O 1
ATOM 715 N N . ILE A 1 88 ? -10.024 -7.691 -4.434 1.00 94.94 88 ILE A N 1
ATOM 716 C CA . ILE A 1 88 ? -10.871 -8.227 -5.505 1.00 94.94 88 ILE A CA 1
ATOM 717 C C . ILE A 1 88 ? -10.586 -7.473 -6.804 1.00 94.94 88 ILE A C 1
ATOM 719 O O . ILE A 1 88 ? -10.284 -8.100 -7.819 1.00 94.94 88 ILE A O 1
ATOM 723 N N . GLU A 1 89 ? -10.591 -6.141 -6.763 1.00 95.06 89 GLU A N 1
ATOM 724 C CA . GLU A 1 89 ? -10.321 -5.300 -7.928 1.00 95.06 89 GLU A CA 1
ATOM 725 C C . GLU A 1 89 ? -8.932 -5.586 -8.536 1.00 95.06 89 GLU A C 1
ATOM 727 O O . GLU A 1 89 ? -8.790 -5.785 -9.744 1.00 95.06 89 GLU A O 1
ATOM 732 N N . ASN A 1 90 ? -7.898 -5.729 -7.701 1.00 93.31 90 ASN A N 1
ATOM 733 C CA . ASN A 1 90 ? -6.543 -6.070 -8.139 1.00 93.31 90 ASN A CA 1
ATOM 734 C C . ASN A 1 90 ? -6.480 -7.448 -8.822 1.00 93.31 90 ASN A C 1
ATOM 736 O O . ASN A 1 90 ? -5.833 -7.606 -9.863 1.00 93.31 90 ASN A O 1
ATOM 740 N N . VAL A 1 91 ? -7.164 -8.452 -8.262 1.00 94.44 91 VAL A N 1
ATOM 741 C CA . VAL A 1 91 ? -7.260 -9.795 -8.855 1.00 94.44 91 VAL A CA 1
ATOM 742 C C . VAL A 1 91 ? -7.997 -9.748 -10.195 1.00 94.44 91 VAL A C 1
ATOM 744 O O . VAL A 1 91 ? -7.550 -10.390 -11.153 1.00 94.44 91 VAL A O 1
ATOM 747 N N . LEU A 1 92 ? -9.071 -8.962 -10.298 1.00 94.25 92 LEU A N 1
ATOM 748 C CA . LEU A 1 92 ? -9.803 -8.750 -11.546 1.00 94.25 92 LEU A CA 1
ATOM 749 C C . LEU A 1 92 ? -8.911 -8.097 -12.607 1.00 94.25 92 LEU A C 1
ATOM 751 O O . LEU A 1 92 ? -8.795 -8.645 -13.702 1.00 94.25 92 LEU A O 1
ATOM 755 N N . TYR A 1 93 ? -8.193 -7.015 -12.287 1.00 92.31 93 TYR A N 1
ATOM 756 C CA . TYR A 1 93 ? -7.276 -6.370 -13.236 1.00 92.31 93 TYR A CA 1
ATOM 757 C C . TYR A 1 93 ? -6.140 -7.293 -13.681 1.00 92.31 93 TYR A C 1
ATOM 759 O O . TYR A 1 93 ? -5.825 -7.363 -14.870 1.00 92.31 93 TYR A O 1
ATOM 767 N N . LYS A 1 94 ? -5.538 -8.061 -12.765 1.00 90.19 94 LYS A N 1
ATOM 768 C CA . LYS A 1 94 ? -4.517 -9.061 -13.125 1.00 90.19 94 LYS A CA 1
ATOM 769 C C . LYS A 1 94 ? -5.075 -10.125 -14.068 1.00 90.19 94 LYS A C 1
ATOM 771 O O . LYS A 1 94 ? -4.406 -10.511 -15.031 1.00 90.19 94 LYS A O 1
ATOM 776 N N . SER A 1 95 ? -6.296 -10.585 -13.809 1.00 91.88 95 SER A N 1
ATOM 777 C CA . SER A 1 95 ? -6.985 -11.568 -14.648 1.00 91.88 95 SER A CA 1
ATOM 778 C C . SER A 1 95 ? -7.318 -10.991 -16.023 1.00 91.88 95 SER A C 1
ATOM 780 O O . SER A 1 95 ? -7.034 -11.642 -17.028 1.00 91.88 95 SER A O 1
ATOM 782 N N . LEU A 1 96 ? -7.804 -9.748 -16.083 1.00 90.12 96 LEU A N 1
ATOM 783 C CA . LEU A 1 96 ? -8.059 -9.009 -17.320 1.00 90.12 96 LEU A CA 1
ATOM 784 C C . LEU A 1 96 ? -6.790 -8.897 -18.169 1.00 90.12 96 LEU A C 1
ATOM 786 O O . LEU A 1 96 ? -6.810 -9.242 -19.345 1.00 90.12 96 LEU A O 1
ATOM 790 N N . VAL A 1 97 ? -5.659 -8.511 -17.571 1.00 86.06 97 VAL A N 1
ATOM 791 C CA . VAL A 1 97 ? -4.361 -8.453 -18.267 1.00 86.06 97 VAL A CA 1
ATOM 792 C C . VAL A 1 97 ? -3.960 -9.832 -18.805 1.00 86.06 97 VAL A C 1
ATOM 794 O O . VAL A 1 97 ? -3.429 -9.934 -19.910 1.00 86.06 97 VAL A O 1
ATOM 797 N N . LYS A 1 98 ? -4.218 -10.915 -18.059 1.00 86.75 98 LYS A N 1
ATOM 798 C CA . LYS A 1 98 ? -3.923 -12.291 -18.496 1.00 86.75 98 LYS A CA 1
ATOM 799 C C . LYS A 1 98 ? -4.822 -12.753 -19.648 1.00 86.75 98 LYS A C 1
ATOM 801 O O . LYS A 1 98 ? -4.362 -13.520 -20.492 1.00 86.75 98 LYS A O 1
ATOM 806 N N . VAL A 1 99 ? -6.089 -12.347 -19.672 1.00 88.62 99 VAL A N 1
ATOM 807 C CA . VAL A 1 99 ? -7.017 -12.600 -20.790 1.00 88.62 99 VAL A CA 1
ATOM 808 C C . VAL A 1 99 ? -6.591 -11.778 -22.007 1.00 88.62 99 VAL A C 1
ATOM 810 O O . VAL A 1 99 ? -6.294 -12.353 -23.046 1.00 88.62 99 VAL A O 1
ATOM 813 N N . ALA A 1 100 ? -6.385 -10.470 -21.843 1.00 86.44 100 ALA A N 1
ATOM 814 C CA . ALA A 1 100 ? -5.945 -9.573 -22.910 1.00 86.44 100 ALA A CA 1
ATOM 815 C C . ALA A 1 100 ? -4.636 -10.031 -23.574 1.00 86.44 100 ALA A C 1
ATOM 817 O O . ALA A 1 100 ? -4.514 -9.993 -24.792 1.00 86.44 100 ALA A O 1
ATOM 818 N N . LYS A 1 101 ? -3.655 -10.519 -22.803 1.00 83.25 101 LYS A N 1
ATOM 819 C CA . LYS A 1 101 ? -2.417 -11.080 -23.370 1.00 83.25 101 LYS A CA 1
ATOM 820 C C . LYS A 1 101 ? -2.659 -12.298 -24.264 1.00 83.25 101 LYS A C 1
ATOM 822 O O . LYS A 1 101 ? -1.959 -12.434 -25.262 1.00 83.25 101 LYS A O 1
ATOM 827 N N . ARG A 1 102 ? -3.598 -13.173 -23.886 1.00 82.31 102 ARG A N 1
ATOM 828 C CA . ARG A 1 102 ? -3.947 -14.378 -24.652 1.00 82.31 102 ARG A CA 1
ATOM 829 C C . ARG A 1 102 ? -4.694 -14.015 -25.931 1.00 82.31 102 ARG A C 1
ATOM 831 O O . ARG A 1 102 ? -4.301 -14.468 -26.997 1.00 82.31 102 ARG A O 1
ATOM 838 N N . ASP A 1 103 ? -5.700 -13.156 -25.815 1.00 84.12 103 ASP A N 1
ATOM 839 C CA . ASP A 1 103 ? -6.6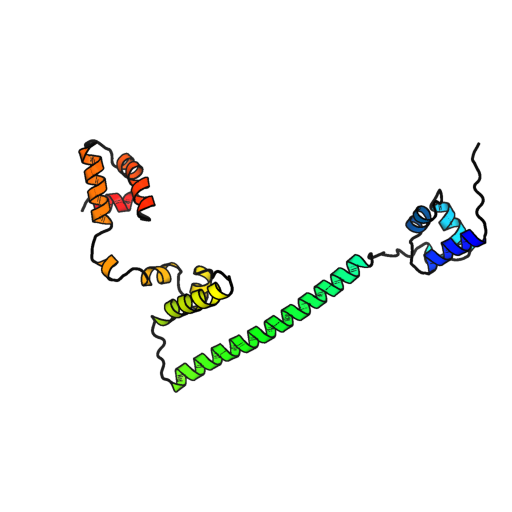58 -12.920 -26.899 1.00 84.12 103 ASP A CA 1
ATOM 840 C C . ASP A 1 103 ? -6.182 -11.843 -27.886 1.00 84.12 103 ASP A C 1
ATOM 842 O O . ASP A 1 103 ? -6.509 -11.894 -29.067 1.00 84.12 103 ASP A O 1
ATOM 846 N N . LEU A 1 104 ? -5.371 -10.879 -27.427 1.00 78.44 104 LEU A N 1
ATOM 847 C CA . LEU A 1 104 ? -4.862 -9.770 -28.249 1.00 78.44 104 LEU A CA 1
ATOM 848 C C . LEU A 1 104 ? -3.402 -9.959 -28.691 1.00 78.44 104 LEU A C 1
ATOM 850 O O . LEU A 1 104 ? -2.807 -9.033 -29.241 1.00 78.44 104 LEU A O 1
ATOM 854 N N . ASN A 1 105 ? -2.802 -11.125 -28.419 1.00 68.00 105 ASN A N 1
ATOM 855 C CA . ASN A 1 105 ? -1.403 -11.455 -28.722 1.00 68.00 105 ASN A CA 1
ATOM 856 C C . ASN A 1 105 ? -0.401 -10.343 -28.329 1.00 68.00 105 ASN A C 1
ATOM 858 O O . ASN A 1 105 ? 0.552 -10.028 -29.047 1.00 68.00 105 ASN A O 1
ATOM 862 N N . ILE A 1 106 ? -0.636 -9.695 -27.181 1.00 67.81 106 ILE A N 1
ATOM 863 C CA . ILE A 1 106 ? 0.236 -8.631 -26.676 1.00 67.81 106 ILE A CA 1
ATOM 864 C C . ILE A 1 106 ? 1.486 -9.292 -26.091 1.00 67.81 106 ILE A C 1
ATOM 866 O O . ILE A 1 106 ? 1.555 -9.608 -24.897 1.00 67.81 106 ILE A O 1
ATOM 870 N N . GLU A 1 107 ? 2.506 -9.483 -26.927 1.00 59.09 107 GLU A N 1
ATOM 871 C CA . GLU A 1 107 ? 3.840 -9.820 -26.446 1.00 59.09 107 GLU A CA 1
ATOM 872 C C . GLU A 1 107 ? 4.295 -8.740 -25.467 1.00 59.09 107 GLU A C 1
ATOM 874 O O . GLU A 1 107 ? 4.249 -7.536 -25.743 1.00 59.09 107 GLU A O 1
ATOM 879 N N . SER A 1 108 ? 4.722 -9.181 -24.284 1.00 56.47 108 SER A N 1
ATOM 880 C CA . SER A 1 108 ? 5.133 -8.316 -23.183 1.00 56.47 108 SER A CA 1
ATOM 881 C C . SER A 1 108 ? 6.416 -7.588 -23.575 1.00 56.47 108 SER A C 1
ATOM 883 O O . SER A 1 108 ? 7.522 -7.999 -23.221 1.00 56.47 108 SER A O 1
ATOM 885 N N . LYS A 1 109 ? 6.288 -6.506 -24.351 1.00 54.69 109 LYS A N 1
ATOM 886 C CA . LYS A 1 109 ? 7.421 -5.698 -24.782 1.00 54.69 109 LYS A CA 1
ATOM 887 C C . LYS A 1 109 ? 8.168 -5.315 -23.518 1.00 54.69 109 LYS A C 1
ATOM 889 O O . LYS A 1 109 ? 7.613 -4.639 -22.649 1.00 54.69 109 LYS A O 1
ATOM 894 N N . LYS A 1 110 ? 9.460 -5.671 -23.456 1.00 58.25 110 LYS A N 1
ATOM 895 C CA . LYS A 1 110 ? 10.415 -5.258 -22.410 1.00 58.25 110 LYS A CA 1
ATOM 896 C C . LYS A 1 110 ? 10.283 -3.771 -22.060 1.00 58.25 110 LYS A C 1
ATOM 898 O O . LYS A 1 110 ? 10.747 -3.373 -21.004 1.00 58.25 110 LYS A O 1
ATOM 903 N N . LYS A 1 111 ? 9.683 -2.951 -22.931 1.00 65.38 111 LYS A N 1
ATOM 904 C CA . LYS A 1 111 ? 9.463 -1.508 -22.846 1.00 65.38 111 LYS A CA 1
ATOM 905 C C . LYS A 1 111 ? 8.255 -1.040 -22.002 1.00 65.38 111 LYS A C 1
ATOM 907 O O . LYS A 1 111 ? 8.353 0.061 -21.487 1.00 65.38 111 LYS A O 1
ATOM 912 N N . LEU A 1 112 ? 7.206 -1.838 -21.786 1.00 77.12 112 LEU A N 1
ATOM 913 C CA . LEU A 1 112 ? 5.923 -1.348 -21.233 1.00 77.12 112 LEU A CA 1
ATOM 914 C C . LEU A 1 112 ? 5.957 -0.928 -19.753 1.00 77.12 112 LEU A C 1
ATOM 916 O O . LEU A 1 112 ? 5.253 -0.005 -19.359 1.00 77.12 112 LEU A O 1
ATOM 920 N N . TRP A 1 113 ? 6.788 -1.571 -18.932 1.00 84.31 113 TRP A N 1
ATOM 921 C CA . TRP A 1 113 ? 6.776 -1.355 -17.480 1.00 84.31 113 TRP A CA 1
ATOM 922 C C . TRP A 1 113 ? 7.156 0.076 -17.067 1.00 84.31 113 TRP A C 1
ATOM 924 O O . TRP A 1 113 ? 6.587 0.596 -16.117 1.00 84.31 113 TRP A O 1
ATOM 934 N N . SER A 1 114 ? 8.072 0.748 -17.779 1.00 81.06 114 SER A N 1
ATOM 935 C CA . SER A 1 114 ? 8.440 2.133 -17.440 1.00 81.06 114 SER A CA 1
ATOM 936 C C . SER A 1 114 ? 7.324 3.112 -17.788 1.00 81.06 114 SER A C 1
ATOM 938 O O . SER A 1 114 ? 7.070 4.026 -17.019 1.00 81.06 114 SER A O 1
ATOM 940 N N . SER A 1 115 ? 6.629 2.889 -18.906 1.00 84.31 115 SER A N 1
ATOM 941 C CA . SER A 1 115 ? 5.452 3.679 -19.277 1.00 84.31 115 SER A CA 1
ATOM 942 C C . SER A 1 115 ? 4.313 3.482 -18.278 1.00 84.31 115 SER A C 1
ATOM 944 O O . SER A 1 115 ? 3.661 4.446 -17.912 1.00 84.31 115 SER A O 1
ATOM 946 N N . CYS A 1 116 ? 4.120 2.259 -17.774 1.00 87.50 116 CYS A N 1
ATOM 947 C CA . CYS A 1 116 ? 3.136 1.986 -16.726 1.00 87.50 116 CYS A CA 1
ATOM 948 C C . CYS A 1 116 ? 3.452 2.728 -15.417 1.00 87.50 116 CYS A C 1
ATOM 950 O O . CYS A 1 116 ? 2.530 3.215 -14.767 1.00 87.50 116 CYS A O 1
ATOM 952 N N . ILE A 1 117 ? 4.735 2.863 -15.056 1.00 87.12 117 ILE A N 1
ATOM 953 C CA . ILE A 1 117 ? 5.150 3.655 -13.888 1.00 87.12 117 ILE A CA 1
ATOM 954 C C . ILE A 1 117 ? 4.858 5.145 -14.110 1.00 87.12 117 ILE A C 1
ATOM 956 O O . ILE A 1 117 ? 4.331 5.769 -13.195 1.00 87.12 117 ILE A O 1
ATOM 960 N N . GLU A 1 118 ? 5.128 5.701 -15.297 1.00 85.12 118 GLU A N 1
ATOM 961 C CA . GLU A 1 118 ? 4.815 7.114 -15.589 1.00 85.12 118 GLU A CA 1
ATOM 962 C C . GLU A 1 118 ? 3.315 7.395 -15.606 1.00 85.12 118 GLU A C 1
ATOM 964 O O . GLU A 1 118 ? 2.872 8.368 -15.003 1.00 85.12 118 GLU A O 1
ATOM 969 N N . GLU A 1 119 ? 2.529 6.522 -16.235 1.00 88.44 119 GLU A N 1
ATOM 970 C CA . GLU A 1 119 ? 1.068 6.638 -16.258 1.00 88.44 119 GLU A CA 1
ATOM 971 C C . GLU A 1 119 ? 0.505 6.599 -14.831 1.00 88.44 119 GLU A C 1
ATOM 973 O O . GLU A 1 119 ? -0.257 7.473 -14.420 1.00 88.44 119 GLU A O 1
ATOM 978 N N . SER A 1 120 ? 0.962 5.626 -14.032 1.00 89.50 120 SER A N 1
ATOM 979 C CA . SER A 1 120 ? 0.589 5.511 -12.617 1.00 89.50 120 SER A CA 1
ATOM 980 C C . SER A 1 120 ? 1.001 6.747 -11.823 1.00 89.50 120 SER A C 1
ATOM 982 O O . SER A 1 120 ? 0.240 7.219 -10.986 1.00 89.50 120 SER A O 1
ATOM 984 N N . ARG A 1 121 ? 2.195 7.293 -12.083 1.00 86.25 121 ARG A N 1
ATOM 985 C CA . ARG A 1 121 ? 2.693 8.501 -11.422 1.00 86.25 121 ARG A CA 1
ATOM 986 C C . ARG A 1 121 ? 1.789 9.698 -11.708 1.00 86.25 121 ARG A C 1
ATOM 988 O O . ARG A 1 121 ? 1.379 10.357 -10.762 1.00 86.25 121 ARG A O 1
ATOM 995 N N . GLY A 1 122 ? 1.443 9.936 -12.973 1.00 85.12 122 GLY A N 1
ATOM 996 C CA . GLY A 1 122 ? 0.556 11.036 -13.358 1.00 85.12 122 GLY A CA 1
ATOM 997 C C . GLY A 1 122 ? -0.867 10.873 -12.816 1.00 85.12 122 GLY A C 1
ATOM 998 O O . GLY A 1 122 ? -1.503 11.854 -12.437 1.00 85.12 122 GLY A O 1
ATOM 999 N N . ALA A 1 123 ? -1.374 9.640 -12.727 1.00 89.38 123 ALA A N 1
ATOM 1000 C CA . ALA A 1 123 ? -2.664 9.366 -12.098 1.00 89.38 123 ALA A CA 1
ATOM 1001 C C . ALA A 1 123 ? -2.641 9.622 -10.578 1.00 89.38 123 ALA A C 1
ATOM 1003 O O . ALA A 1 123 ? -3.584 10.204 -10.046 1.00 89.38 123 ALA A O 1
ATOM 1004 N N . LEU A 1 124 ? -1.566 9.226 -9.889 1.00 88.69 124 LEU A N 1
ATOM 1005 C CA . LEU A 1 124 ? -1.414 9.396 -8.439 1.00 88.69 124 LEU A CA 1
ATOM 1006 C C . LEU A 1 124 ? -1.142 10.850 -8.027 1.00 88.69 124 LEU A C 1
ATOM 1008 O O . LEU A 1 124 ? -1.617 11.290 -6.981 1.00 88.69 124 LEU A O 1
ATOM 1012 N N . GLU A 1 125 ? -0.456 11.624 -8.866 1.00 87.38 125 GLU A N 1
ATOM 1013 C CA . GLU A 1 125 ? -0.237 13.057 -8.644 1.00 87.38 125 GLU A CA 1
ATOM 1014 C C . GLU A 1 125 ? -1.565 13.830 -8.567 1.00 87.38 125 GLU A C 1
ATOM 1016 O O . GLU A 1 125 ? -1.726 14.695 -7.708 1.00 87.38 125 GLU A O 1
ATOM 1021 N N . LYS A 1 126 ? -2.574 13.443 -9.364 1.00 90.62 126 LYS A N 1
ATOM 1022 C CA . LYS A 1 126 ? -3.925 14.044 -9.328 1.00 90.62 126 LYS A CA 1
ATOM 1023 C C . LYS A 1 126 ? -4.645 13.857 -7.992 1.00 90.62 126 LYS A C 1
ATOM 1025 O O . LYS A 1 126 ? -5.534 14.638 -7.670 1.00 90.62 126 LYS A O 1
ATOM 1030 N N . VAL A 1 127 ? -4.283 12.825 -7.233 1.00 92.12 127 VAL A N 1
ATOM 1031 C CA . VAL A 1 127 ? -4.830 12.540 -5.897 1.00 92.12 127 VAL A CA 1
ATOM 1032 C C . VAL A 1 127 ? -3.835 12.883 -4.783 1.00 92.12 127 VAL A C 1
ATOM 1034 O O . VAL A 1 127 ? -4.037 12.491 -3.637 1.00 92.12 127 VAL A O 1
ATOM 1037 N N . ASN A 1 128 ? -2.777 13.638 -5.107 1.00 90.06 128 ASN A N 1
ATOM 1038 C CA . ASN A 1 128 ? -1.741 14.100 -4.183 1.00 90.06 128 ASN A CA 1
ATOM 1039 C C . ASN A 1 128 ? -0.982 12.959 -3.473 1.00 90.06 128 ASN A C 1
ATOM 1041 O O . ASN A 1 128 ? -0.621 13.067 -2.299 1.00 90.06 128 ASN A O 1
ATOM 1045 N N . ILE A 1 129 ? -0.750 11.847 -4.181 1.00 86.88 129 ILE A N 1
ATOM 1046 C CA . ILE A 1 129 ? 0.026 10.701 -3.696 1.00 86.88 129 ILE A CA 1
ATOM 1047 C C . ILE A 1 129 ? 1.330 10.605 -4.489 1.00 86.88 129 ILE A C 1
ATOM 1049 O O . ILE A 1 129 ? 1.329 10.417 -5.704 1.00 86.88 129 ILE A O 1
ATOM 1053 N N . GLU A 1 130 ? 2.464 10.664 -3.793 1.00 83.06 130 GLU A N 1
ATOM 1054 C CA . GLU A 1 130 ? 3.765 10.433 -4.416 1.00 83.06 130 GLU A CA 1
ATOM 1055 C C . GLU A 1 130 ? 4.089 8.939 -4.520 1.00 83.06 130 GLU A C 1
ATOM 1057 O O . GLU A 1 130 ? 3.993 8.175 -3.555 1.00 83.06 130 GLU A O 1
ATOM 1062 N N . ILE A 1 131 ? 4.546 8.516 -5.699 1.00 81.69 131 ILE A N 1
ATOM 1063 C CA . ILE A 1 131 ? 4.977 7.139 -5.929 1.00 81.69 131 ILE A CA 1
ATOM 1064 C C . ILE A 1 131 ? 6.458 6.954 -5.584 1.00 81.69 131 ILE A C 1
ATOM 1066 O O . ILE A 1 131 ? 7.352 7.620 -6.112 1.00 81.69 131 ILE A O 1
ATOM 1070 N N . ASN A 1 132 ? 6.757 5.958 -4.751 1.00 83.44 132 ASN A N 1
ATOM 1071 C CA . ASN A 1 132 ? 8.135 5.522 -4.562 1.00 83.44 132 ASN A CA 1
ATOM 1072 C C . ASN A 1 132 ? 8.594 4.699 -5.775 1.00 83.44 132 ASN A C 1
ATOM 1074 O O . ASN A 1 132 ? 8.245 3.525 -5.917 1.00 83.44 132 ASN A O 1
ATOM 1078 N N . ILE A 1 133 ? 9.439 5.299 -6.616 1.00 79.19 133 ILE A N 1
ATOM 1079 C CA . ILE A 1 133 ? 9.967 4.671 -7.838 1.00 79.19 133 ILE A CA 1
ATOM 1080 C C . ILE A 1 133 ? 10.685 3.343 -7.556 1.00 79.19 133 ILE A C 1
ATOM 1082 O O . ILE A 1 133 ? 10.590 2.416 -8.358 1.00 79.19 133 ILE A O 1
ATOM 1086 N N . SER A 1 134 ? 11.375 3.201 -6.419 1.00 77.06 134 SER A N 1
ATOM 1087 C CA . SER A 1 134 ? 12.061 1.945 -6.072 1.00 77.06 134 SER A CA 1
ATOM 1088 C C . SER A 1 134 ? 11.064 0.819 -5.802 1.00 77.06 134 SER A C 1
ATOM 1090 O O . SER A 1 134 ? 11.259 -0.301 -6.274 1.00 77.06 134 SER A O 1
ATOM 1092 N N . SER A 1 135 ? 9.989 1.124 -5.073 1.00 83.44 135 SER A N 1
ATOM 1093 C CA . SER A 1 135 ? 8.906 0.178 -4.796 1.00 83.44 135 SER A CA 1
ATOM 1094 C C . SER A 1 135 ? 8.148 -0.178 -6.074 1.00 83.44 135 SER A C 1
ATOM 1096 O O . SER A 1 135 ? 7.936 -1.356 -6.344 1.00 83.44 135 SER A O 1
ATOM 1098 N N . ALA A 1 136 ? 7.827 0.817 -6.907 1.00 85.50 136 ALA A N 1
ATOM 1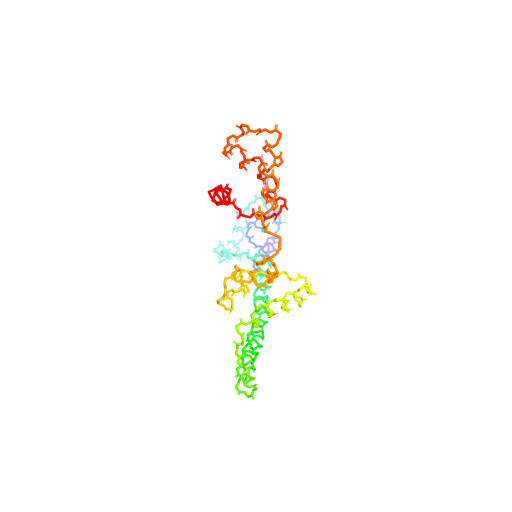099 C CA . ALA A 1 136 ? 7.168 0.615 -8.195 1.00 85.50 136 ALA A CA 1
ATOM 1100 C C . ALA A 1 136 ? 7.986 -0.298 -9.123 1.00 85.50 136 ALA A C 1
ATOM 1102 O O . ALA A 1 136 ? 7.461 -1.265 -9.666 1.00 85.50 136 ALA A O 1
ATOM 1103 N N . CYS A 1 137 ? 9.296 -0.058 -9.244 1.00 85.12 137 CYS A N 1
ATOM 1104 C CA . CYS A 1 137 ? 10.184 -0.904 -10.045 1.00 85.12 137 CYS A CA 1
ATOM 1105 C C . CYS A 1 137 ? 10.229 -2.354 -9.537 1.00 85.12 137 CYS A C 1
ATOM 1107 O O . CYS A 1 137 ? 10.297 -3.280 -10.348 1.00 85.12 137 CYS A O 1
ATOM 1109 N N . ARG A 1 138 ? 10.157 -2.565 -8.214 1.00 86.00 138 ARG A N 1
ATOM 1110 C CA . ARG A 1 138 ? 10.170 -3.902 -7.602 1.00 86.00 138 ARG A CA 1
ATOM 1111 C C . ARG A 1 138 ? 8.965 -4.745 -8.022 1.00 86.00 138 ARG A C 1
ATOM 1113 O O . ARG A 1 138 ? 9.153 -5.925 -8.292 1.00 86.00 138 ARG A O 1
ATOM 1120 N N . TYR A 1 139 ? 7.777 -4.149 -8.158 1.00 86.75 139 TYR A N 1
ATOM 1121 C CA . TYR A 1 139 ? 6.583 -4.851 -8.658 1.00 86.75 139 TYR A CA 1
ATOM 1122 C C . TYR A 1 139 ? 6.745 -5.397 -10.085 1.00 86.75 139 TYR A C 1
ATOM 1124 O O . TYR A 1 139 ? 6.063 -6.347 -10.455 1.00 86.75 139 TYR A O 1
ATOM 1132 N N . PHE A 1 140 ? 7.659 -4.824 -10.872 1.00 85.94 140 PHE A N 1
ATOM 1133 C CA . PHE A 1 140 ? 7.989 -5.280 -12.226 1.00 85.94 140 PHE A CA 1
ATOM 1134 C C . PHE A 1 140 ? 9.300 -6.075 -12.301 1.00 85.94 140 PHE A C 1
ATOM 1136 O O . PHE A 1 140 ? 9.793 -6.323 -13.405 1.00 85.94 140 PHE A O 1
ATOM 1143 N N . GLU A 1 141 ? 9.898 -6.426 -11.157 1.00 86.38 141 GLU A N 1
ATOM 1144 C CA . GLU A 1 141 ? 11.203 -7.097 -11.074 1.00 86.38 141 GLU A CA 1
ATOM 1145 C C . GLU A 1 141 ? 12.309 -6.312 -11.808 1.00 86.38 141 GLU A C 1
ATOM 1147 O O . GLU A 1 141 ? 13.141 -6.856 -12.545 1.00 86.38 141 GLU A O 1
ATOM 1152 N N . LYS A 1 142 ? 12.295 -4.981 -11.659 1.00 84.38 142 LYS A N 1
ATOM 1153 C CA . LYS A 1 142 ? 13.293 -4.071 -12.235 1.00 84.38 142 LYS A CA 1
ATOM 1154 C C . LYS A 1 142 ? 14.021 -3.289 -11.158 1.00 84.38 142 LYS A C 1
ATOM 1156 O O . LYS A 1 142 ? 13.496 -3.017 -10.081 1.00 84.38 142 LYS A O 1
ATOM 1161 N N . SER A 1 143 ? 15.250 -2.886 -11.474 1.00 76.69 143 SER A N 1
ATOM 1162 C CA . SER A 1 143 ? 16.004 -1.969 -10.627 1.00 76.69 143 SER A CA 1
ATOM 1163 C C . SER A 1 143 ? 15.584 -0.524 -10.893 1.00 76.69 143 SER A C 1
ATOM 1165 O O . SER A 1 143 ? 15.275 -0.144 -12.025 1.00 76.69 143 SER A O 1
ATOM 1167 N N . ARG A 1 144 ? 15.661 0.319 -9.856 1.00 71.06 144 ARG A N 1
ATOM 1168 C CA . ARG A 1 144 ? 15.501 1.777 -9.986 1.00 71.06 144 ARG A CA 1
ATOM 1169 C C . ARG A 1 144 ? 16.427 2.343 -11.068 1.00 71.06 144 ARG A C 1
ATOM 1171 O O . ARG A 1 144 ? 16.035 3.208 -11.840 1.00 71.06 144 ARG A O 1
ATOM 1178 N N . GLN A 1 145 ? 17.656 1.839 -11.150 1.00 67.56 145 GLN A N 1
ATOM 1179 C CA . GLN A 1 145 ? 18.627 2.304 -12.137 1.00 67.56 145 GLN A CA 1
ATOM 1180 C C . GLN A 1 145 ? 18.216 1.955 -13.574 1.00 67.56 145 GLN A C 1
ATOM 1182 O O . GLN A 1 145 ? 18.361 2.798 -14.455 1.00 67.56 145 GLN A O 1
ATOM 1187 N N . ALA A 1 146 ? 17.627 0.777 -13.807 1.00 74.62 146 ALA A N 1
ATOM 1188 C CA . ALA A 1 146 ? 17.082 0.405 -15.113 1.00 74.62 146 ALA A CA 1
ATOM 1189 C C . ALA A 1 146 ? 15.922 1.314 -15.551 1.00 74.62 146 ALA A C 1
ATOM 1191 O O . ALA A 1 146 ? 15.704 1.488 -16.749 1.00 74.62 146 ALA A O 1
ATOM 1192 N N . TYR A 1 147 ? 15.185 1.893 -14.598 1.00 76.94 147 TYR A N 1
ATOM 1193 C CA . TYR A 1 147 ? 14.123 2.859 -14.877 1.00 76.94 147 TYR A CA 1
ATOM 1194 C C . TYR A 1 147 ? 14.721 4.179 -15.362 1.00 76.94 147 TYR A C 1
ATOM 1196 O O . TYR A 1 147 ? 14.445 4.581 -16.487 1.00 76.94 147 TYR A O 1
ATOM 1204 N N . TYR A 1 148 ? 15.636 4.790 -14.602 1.00 72.75 148 TYR A N 1
ATOM 1205 C CA . TYR A 1 148 ? 16.250 6.060 -15.014 1.00 72.75 148 TYR A CA 1
ATOM 1206 C C . TYR A 1 148 ? 17.057 5.938 -16.307 1.00 72.75 148 TYR A C 1
ATOM 1208 O O . TYR A 1 148 ? 16.983 6.831 -17.143 1.00 72.75 148 TYR A O 1
ATOM 1216 N N . GLN A 1 149 ? 17.753 4.816 -16.529 1.00 66.75 149 GLN A N 1
ATOM 1217 C CA . GLN A 1 149 ? 18.498 4.562 -17.770 1.00 66.75 149 GLN A CA 1
ATOM 1218 C C . GLN A 1 149 ? 17.636 4.633 -19.041 1.00 66.75 149 GLN A C 1
ATOM 1220 O O . GLN A 1 149 ? 18.182 4.807 -20.126 1.00 66.75 149 GLN A O 1
ATOM 1225 N N . ARG A 1 150 ? 16.308 4.503 -18.932 1.00 68.94 150 ARG A N 1
ATOM 1226 C CA . ARG A 1 150 ? 15.383 4.612 -20.071 1.00 68.94 150 ARG A CA 1
ATOM 1227 C C . ARG A 1 150 ? 15.003 6.034 -20.433 1.00 68.94 150 ARG A C 1
ATOM 1229 O O . ARG A 1 150 ? 14.692 6.280 -21.591 1.00 68.94 150 ARG A O 1
ATOM 1236 N N . PHE A 1 151 ? 15.008 6.927 -19.451 1.00 63.88 151 PHE A N 1
ATOM 1237 C CA . PHE A 1 151 ? 14.732 8.349 -19.646 1.00 63.88 151 PHE A CA 1
ATOM 1238 C C . PHE A 1 151 ? 16.000 9.131 -19.981 1.00 63.88 151 PHE A C 1
ATOM 1240 O O . PHE A 1 151 ? 15.918 10.310 -20.303 1.00 63.88 151 PHE A O 1
ATOM 1247 N N . ILE A 1 152 ? 17.167 8.476 -19.948 1.00 55.16 152 ILE A N 1
ATOM 1248 C CA . ILE A 1 152 ? 18.376 8.993 -20.582 1.00 55.16 152 ILE A CA 1
ATOM 1249 C C . ILE A 1 152 ? 18.124 8.979 -22.101 1.00 55.16 152 ILE A C 1
ATOM 1251 O O . ILE A 1 152 ? 17.960 7.895 -22.672 1.00 55.16 152 ILE A O 1
ATOM 1255 N N . PRO A 1 153 ? 18.072 10.147 -22.772 1.00 48.94 153 PRO A N 1
ATOM 1256 C CA . PRO A 1 153 ? 17.891 10.217 -24.217 1.00 48.94 153 PRO A CA 1
ATOM 1257 C C . PRO A 1 153 ? 18.967 9.393 -24.927 1.00 48.94 153 PRO A C 1
ATOM 1259 O O . PRO A 1 153 ? 20.129 9.428 -24.521 1.00 48.94 153 PRO A O 1
ATOM 1262 N N . LYS A 1 154 ? 18.622 8.685 -26.013 1.00 45.34 154 LYS A N 1
ATOM 1263 C CA . LYS A 1 154 ? 19.621 7.973 -26.836 1.00 45.34 154 LYS A CA 1
ATOM 1264 C C . LYS A 1 154 ? 20.759 8.899 -27.295 1.00 45.34 154 LYS A C 1
ATOM 1266 O O . LYS A 1 154 ? 21.893 8.450 -27.361 1.00 45.34 154 LYS A O 1
ATOM 1271 N N . SER A 1 155 ? 20.479 10.186 -27.504 1.00 41.56 155 SER A N 1
ATOM 1272 C CA . SER A 1 155 ? 21.475 11.217 -27.820 1.00 41.56 155 SER A CA 1
ATOM 1273 C C . SER A 1 155 ? 22.474 11.495 -26.690 1.00 41.56 155 SER A C 1
ATOM 1275 O O . SER A 1 155 ? 23.599 11.867 -26.977 1.00 41.56 155 SER A O 1
ATOM 1277 N N . LYS A 1 156 ? 22.144 11.236 -25.416 1.00 40.97 156 LYS A N 1
ATOM 1278 C CA . LYS A 1 156 ? 23.092 11.348 -24.287 1.00 40.97 156 LYS A CA 1
ATOM 1279 C C . LYS A 1 156 ? 24.093 10.189 -24.218 1.00 40.97 156 LYS A C 1
ATOM 1281 O O . LYS A 1 156 ? 25.045 10.247 -23.449 1.00 40.97 156 LYS A O 1
ATOM 1286 N N . LYS A 1 157 ? 23.876 9.131 -25.009 1.00 42.81 157 LYS A N 1
ATOM 1287 C CA . LYS A 1 157 ? 24.900 8.120 -25.286 1.00 42.81 157 LYS A CA 1
ATOM 1288 C C . LYS A 1 157 ? 25.887 8.569 -26.370 1.00 42.81 157 LYS A C 1
ATOM 1290 O O . LYS A 1 157 ? 26.933 7.939 -26.461 1.00 42.81 157 LYS A O 1
ATOM 1295 N N . GLU A 1 158 ? 25.578 9.607 -27.159 1.00 43.19 158 GLU A N 1
ATOM 1296 C CA . GLU A 1 158 ? 26.347 9.936 -28.371 1.00 43.19 158 GLU A CA 1
ATOM 1297 C C . GLU A 1 158 ? 26.731 11.415 -28.596 1.00 43.19 158 GLU A C 1
ATOM 1299 O O . GLU A 1 158 ? 27.666 11.618 -29.357 1.00 43.19 158 GLU A O 1
ATOM 1304 N N . LEU A 1 159 ? 26.143 12.455 -27.983 1.00 42.19 159 LEU A N 1
ATOM 1305 C CA . LEU A 1 159 ? 26.546 13.843 -28.296 1.00 42.19 159 LEU A CA 1
ATOM 1306 C C . LEU A 1 159 ? 26.557 14.816 -27.103 1.00 42.19 159 LEU A C 1
ATOM 1308 O O . LEU A 1 159 ? 25.562 14.987 -26.401 1.00 42.19 159 LEU A O 1
ATOM 1312 N N . ILE A 1 160 ? 27.710 15.491 -26.992 1.00 46.66 160 ILE A N 1
ATOM 1313 C CA . ILE A 1 160 ? 28.249 16.365 -25.934 1.00 46.66 160 ILE A CA 1
ATOM 1314 C C . ILE A 1 160 ? 28.617 15.568 -24.683 1.00 46.66 160 ILE A C 1
ATOM 1316 O O . ILE A 1 160 ? 27.835 15.394 -23.748 1.00 46.66 160 ILE A O 1
ATOM 1320 N N . SER A 1 161 ? 29.827 15.013 -24.726 1.00 55.59 161 SER A N 1
ATOM 1321 C CA . SER A 1 161 ? 30.345 14.112 -23.707 1.00 55.59 161 SER A CA 1
ATOM 1322 C C . SER A 1 161 ? 30.365 14.814 -22.346 1.00 55.59 161 SER A C 1
ATOM 1324 O O . SER A 1 161 ? 30.868 15.931 -22.226 1.00 55.59 161 SER A O 1
ATOM 1326 N N . GLU A 1 162 ? 29.882 14.150 -21.293 1.00 55.91 162 GLU A N 1
ATOM 1327 C CA . GLU A 1 162 ? 30.180 14.549 -19.907 1.00 55.91 162 GLU A CA 1
ATOM 1328 C C . GLU A 1 162 ? 31.696 14.771 -19.732 1.00 55.91 162 GLU A C 1
ATOM 1330 O O . GLU A 1 162 ? 32.122 15.630 -18.966 1.00 55.91 162 GLU A O 1
ATOM 1335 N N . GLU A 1 163 ? 32.514 14.047 -20.505 1.00 59.78 163 GLU A N 1
ATOM 1336 C CA . GLU A 1 163 ? 33.962 14.209 -20.573 1.00 59.78 163 GLU A CA 1
ATOM 1337 C C . GLU A 1 163 ? 34.376 15.540 -21.207 1.00 59.78 163 GLU A C 1
ATOM 1339 O O . GLU A 1 163 ? 35.366 16.100 -20.776 1.00 59.78 163 GLU A O 1
ATOM 1344 N N . GLU A 1 164 ? 33.642 16.097 -22.170 1.00 64.62 164 GLU A N 1
ATOM 1345 C CA . GLU A 1 164 ? 34.000 17.355 -22.838 1.00 64.62 164 GLU A CA 1
ATOM 1346 C C . GLU A 1 164 ? 33.760 18.569 -21.932 1.00 64.62 164 GLU A C 1
ATOM 1348 O O . GLU A 1 164 ? 34.629 19.434 -21.816 1.00 64.62 164 GLU A O 1
ATOM 1353 N N . LEU A 1 165 ? 32.643 18.592 -21.196 1.00 66.44 165 LEU A N 1
ATOM 1354 C CA . LEU A 1 165 ? 32.398 19.594 -20.149 1.00 66.44 165 LEU A CA 1
ATOM 1355 C C . LEU A 1 165 ? 33.439 19.488 -19.026 1.00 66.44 165 LEU A C 1
ATOM 1357 O O . LEU A 1 165 ? 33.974 20.501 -18.575 1.00 66.44 165 LEU A O 1
ATOM 1361 N N . LEU A 1 166 ? 33.788 18.261 -18.621 1.00 72.25 166 LEU A N 1
ATOM 1362 C CA . LEU A 1 166 ? 34.832 18.026 -17.623 1.00 72.25 166 LEU A CA 1
ATOM 1363 C C . LEU A 1 166 ? 36.223 18.414 -18.120 1.00 72.25 166 LEU A C 1
ATOM 1365 O O . LEU A 1 166 ? 36.994 19.008 -17.372 1.00 72.25 166 LEU A O 1
ATOM 1369 N N . VAL A 1 167 ? 36.551 18.109 -19.372 1.00 74.94 167 VAL A N 1
ATOM 1370 C CA . VAL A 1 167 ? 37.827 18.460 -19.999 1.00 74.94 167 VAL A CA 1
ATOM 1371 C C . VAL A 1 167 ? 37.937 19.972 -20.149 1.00 74.94 167 VAL A C 1
ATOM 1373 O O . VAL A 1 167 ? 39.002 20.518 -19.871 1.00 74.94 167 VAL A O 1
ATOM 1376 N N . ASN A 1 168 ? 36.860 20.667 -20.516 1.00 73.25 168 ASN A N 1
ATOM 1377 C CA . ASN A 1 168 ? 36.847 22.127 -20.602 1.00 73.25 168 ASN A CA 1
ATOM 1378 C C . ASN A 1 168 ? 37.023 22.779 -19.226 1.00 73.25 168 ASN A C 1
ATOM 1380 O O . ASN A 1 168 ? 37.838 23.691 -19.084 1.00 73.25 168 ASN A O 1
ATOM 1384 N N . GLU A 1 169 ? 36.363 22.261 -18.192 1.00 75.56 169 GLU A N 1
ATOM 1385 C CA . GLU A 1 169 ? 36.526 22.771 -16.830 1.00 75.56 169 GLU A CA 1
ATOM 1386 C C . GLU A 1 169 ? 37.926 22.473 -16.260 1.00 75.56 169 GLU A C 1
ATOM 1388 O O . GLU A 1 169 ? 38.560 23.326 -15.637 1.00 75.56 169 GLU A O 1
ATOM 1393 N N . VAL A 1 170 ? 38.485 21.298 -16.557 1.00 81.25 170 VAL A N 1
ATOM 1394 C CA . VAL A 1 170 ? 39.875 20.953 -16.219 1.00 81.25 170 VAL A CA 1
ATOM 1395 C C . VAL A 1 170 ? 40.866 21.864 -16.941 1.00 81.25 170 VAL A C 1
ATOM 1397 O O . VAL A 1 170 ? 41.830 22.321 -16.322 1.00 81.25 170 VAL A O 1
ATOM 1400 N N . LYS A 1 171 ? 40.645 22.149 -18.230 1.00 82.06 171 LYS A N 1
ATOM 1401 C CA . LYS A 1 171 ? 41.463 23.091 -19.008 1.00 82.06 171 LYS A CA 1
ATOM 1402 C C . LYS A 1 171 ? 41.399 24.493 -18.405 1.00 82.06 171 LYS A C 1
ATOM 1404 O O . LYS A 1 171 ? 42.448 25.109 -18.244 1.00 82.06 171 LYS A O 1
ATOM 1409 N N . ARG A 1 172 ? 40.216 24.958 -17.988 1.00 80.69 172 ARG A N 1
ATOM 1410 C CA . ARG A 1 172 ? 40.026 26.247 -17.301 1.00 80.69 172 ARG A CA 1
ATOM 1411 C C . ARG A 1 172 ? 40.848 26.331 -16.015 1.00 80.69 172 ARG A C 1
ATOM 1413 O O . ARG A 1 172 ? 41.605 27.281 -15.827 1.00 80.69 172 ARG A O 1
ATOM 1420 N N . ILE A 1 173 ? 40.765 25.310 -15.160 1.00 80.00 173 ILE A N 1
ATOM 1421 C CA . ILE A 1 173 ? 41.524 25.254 -13.900 1.00 80.00 173 ILE A CA 1
ATOM 1422 C C . ILE A 1 173 ? 43.033 25.206 -14.166 1.00 80.00 173 ILE A C 1
ATOM 1424 O O . ILE A 1 173 ? 43.788 25.917 -13.510 1.00 80.00 173 ILE A O 1
ATOM 1428 N N . ARG A 1 174 ? 43.490 24.399 -15.131 1.00 81.94 174 ARG A N 1
ATOM 1429 C CA . ARG A 1 174 ? 44.921 24.271 -15.459 1.00 81.94 174 ARG A CA 1
ATOM 1430 C C . ARG A 1 174 ? 45.502 25.496 -16.159 1.00 81.94 174 ARG A C 1
ATOM 1432 O O . ARG A 1 174 ? 46.690 25.744 -16.008 1.00 81.94 174 ARG A O 1
ATOM 1439 N N . HIS A 1 175 ? 44.693 26.261 -16.886 1.00 84.94 175 HIS A N 1
ATOM 1440 C CA . HIS A 1 175 ? 45.124 27.535 -17.456 1.00 84.94 175 HIS A CA 1
ATOM 1441 C C . HIS A 1 175 ? 45.440 28.558 -16.356 1.00 84.94 175 HIS A C 1
ATOM 1443 O O . HIS A 1 175 ? 46.429 29.276 -16.444 1.00 84.94 175 HIS A O 1
ATOM 1449 N N . LEU A 1 176 ? 44.637 28.571 -15.288 1.00 79.62 176 LEU A N 1
ATOM 1450 C CA . LEU A 1 176 ? 44.836 29.448 -14.132 1.00 79.62 176 LEU A CA 1
ATOM 1451 C C . LEU A 1 176 ? 45.914 28.920 -13.170 1.00 79.62 176 LEU A C 1
ATOM 1453 O O . LEU A 1 176 ? 46.664 29.701 -12.595 1.00 79.62 176 LEU A O 1
ATOM 1457 N N . LEU A 1 177 ? 45.983 27.598 -12.979 1.00 84.06 177 LEU A N 1
ATOM 1458 C CA . LEU A 1 177 ? 46.859 26.928 -12.013 1.00 84.06 177 LEU A CA 1
ATOM 1459 C C . LEU A 1 177 ? 47.525 25.685 -12.645 1.00 84.06 177 LEU A C 1
ATOM 1461 O O . LEU A 1 177 ? 47.097 24.546 -12.395 1.00 84.06 177 LEU A O 1
ATOM 1465 N N . PRO A 1 178 ? 48.591 25.868 -13.445 1.00 81.06 178 PRO A N 1
ATOM 1466 C CA . PRO A 1 178 ? 49.180 24.802 -14.263 1.00 81.06 178 PRO A CA 1
ATOM 1467 C C . PRO A 1 178 ? 49.822 23.663 -13.458 1.00 81.06 178 PRO A C 1
ATOM 1469 O O . PRO A 1 178 ? 49.816 22.519 -13.906 1.00 81.06 178 PRO A O 1
ATOM 1472 N N . ALA A 1 179 ? 50.305 23.934 -12.242 1.00 81.94 179 ALA A N 1
ATOM 1473 C CA . ALA A 1 179 ? 50.947 22.944 -11.369 1.00 81.94 179 ALA A CA 1
ATOM 1474 C C . ALA A 1 179 ? 49.977 22.242 -10.389 1.00 81.94 179 ALA A C 1
ATOM 1476 O O . ALA A 1 179 ? 50.403 21.654 -9.393 1.00 81.94 179 ALA A O 1
ATOM 1477 N N . THR A 1 180 ? 48.661 22.306 -10.625 1.00 83.38 180 THR A N 1
ATOM 1478 C CA . THR A 1 180 ? 47.673 21.730 -9.698 1.00 83.38 180 THR A CA 1
ATOM 1479 C C . THR A 1 180 ? 47.758 20.202 -9.666 1.00 83.38 180 THR A C 1
ATOM 1481 O O . THR A 1 180 ? 47.439 19.519 -10.641 1.00 83.38 180 THR A O 1
ATOM 1484 N N . GLY A 1 181 ? 48.127 19.647 -8.508 1.00 80.56 181 GLY A N 1
ATOM 1485 C CA . GLY A 1 181 ? 48.168 18.202 -8.285 1.00 80.56 181 GLY A CA 1
ATOM 1486 C C . GLY A 1 181 ? 46.790 17.544 -8.424 1.00 80.56 181 GLY A C 1
ATOM 1487 O O . GLY A 1 181 ? 45.770 18.109 -8.027 1.00 80.56 181 GLY A O 1
ATOM 1488 N N . GLY A 1 182 ? 46.745 16.312 -8.943 1.00 81.25 182 GLY A N 1
ATOM 1489 C CA . GLY A 1 182 ? 45.492 15.648 -9.323 1.00 81.25 182 GLY A CA 1
ATOM 1490 C C . GLY A 1 182 ? 44.439 15.591 -8.208 1.00 81.25 182 GLY A C 1
ATOM 1491 O O . GLY A 1 182 ? 43.260 15.840 -8.451 1.00 81.25 182 GLY A O 1
ATOM 1492 N N . ARG A 1 183 ? 44.835 15.290 -6.964 1.00 82.31 183 ARG A N 1
ATOM 1493 C CA . ARG A 1 183 ? 43.884 15.242 -5.838 1.00 82.31 183 ARG A CA 1
ATOM 1494 C C . ARG A 1 183 ? 43.230 16.603 -5.594 1.00 82.31 183 ARG A C 1
ATOM 1496 O O . ARG A 1 183 ? 42.034 16.657 -5.338 1.00 82.31 183 ARG A O 1
ATOM 1503 N N . LYS A 1 184 ? 44.001 17.687 -5.710 1.00 83.94 184 LYS A N 1
ATOM 1504 C CA . LYS A 1 184 ? 43.496 19.054 -5.563 1.00 83.94 184 LYS A CA 1
ATOM 1505 C C . LYS A 1 184 ? 42.593 19.436 -6.737 1.00 83.94 184 LYS A C 1
ATOM 1507 O O . LYS A 1 184 ? 41.543 20.019 -6.505 1.00 83.94 184 LYS A O 1
ATOM 1512 N N . LEU A 1 185 ? 42.946 19.012 -7.952 1.00 83.81 185 LEU A N 1
ATOM 1513 C CA . LEU A 1 185 ? 42.119 19.180 -9.149 1.00 83.81 185 LEU A CA 1
ATOM 1514 C C . LEU A 1 185 ? 40.731 18.537 -8.978 1.00 83.81 185 LEU A C 1
ATOM 1516 O O . LEU A 1 185 ? 39.729 19.179 -9.263 1.00 83.81 185 LEU A O 1
ATOM 1520 N N . TYR A 1 186 ? 40.652 17.311 -8.447 1.00 86.19 186 TYR A N 1
ATOM 1521 C CA . TYR A 1 186 ? 39.367 16.650 -8.179 1.00 86.19 186 TYR A CA 1
ATOM 1522 C C . TYR A 1 186 ? 38.510 17.407 -7.152 1.00 86.19 186 TYR A C 1
ATOM 1524 O O . TYR A 1 186 ? 37.312 17.567 -7.358 1.00 86.19 186 TYR A O 1
ATOM 1532 N N . GLU A 1 187 ? 39.108 17.905 -6.065 1.00 87.00 187 GLU A N 1
ATOM 1533 C CA . GLU A 1 187 ? 38.385 18.711 -5.067 1.00 87.00 187 GLU A CA 1
ATOM 1534 C C . GLU A 1 187 ? 37.857 20.026 -5.657 1.00 87.00 187 GLU A C 1
ATOM 1536 O O . GLU A 1 187 ? 36.734 20.419 -5.358 1.00 87.00 187 GLU A O 1
ATOM 1541 N N . MET A 1 188 ? 38.625 20.672 -6.538 1.00 82.38 188 MET A N 1
ATOM 1542 C CA . MET A 1 188 ? 38.200 21.891 -7.237 1.00 82.38 188 MET A CA 1
ATOM 1543 C C . MET A 1 188 ? 37.093 21.640 -8.267 1.00 82.38 188 MET A C 1
ATOM 1545 O O . MET A 1 188 ? 36.312 22.541 -8.546 1.00 82.38 188 MET A O 1
ATOM 1549 N N . LEU A 1 189 ? 36.997 20.419 -8.798 1.00 82.62 189 LEU A N 1
ATOM 1550 C CA . LEU A 1 189 ? 35.948 20.006 -9.732 1.00 82.62 189 LEU A CA 1
ATOM 1551 C C . LEU A 1 189 ? 34.663 19.549 -9.040 1.00 82.62 189 LEU A C 1
ATOM 1553 O O . LEU A 1 189 ? 33.631 19.464 -9.699 1.00 82.62 189 LEU A O 1
ATOM 1557 N N . LYS A 1 190 ? 34.685 19.251 -7.732 1.00 81.06 190 LYS A N 1
ATOM 1558 C CA . LYS A 1 190 ? 33.491 18.793 -6.998 1.00 81.06 190 LYS A CA 1
ATOM 1559 C C . LYS A 1 190 ? 32.287 19.735 -7.118 1.00 81.06 190 LYS A C 1
ATOM 1561 O O . LYS A 1 190 ? 31.199 19.201 -7.326 1.00 81.06 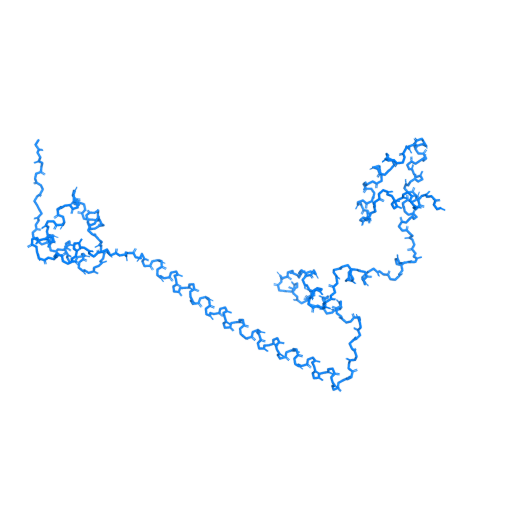190 LYS A O 1
ATOM 1566 N N . PRO A 1 191 ? 32.432 21.071 -7.015 1.00 78.56 191 PRO A N 1
ATOM 1567 C CA . PRO A 1 191 ? 31.303 21.984 -7.175 1.00 78.56 191 PRO A CA 1
ATOM 1568 C C . PRO A 1 191 ? 30.662 21.861 -8.562 1.00 78.56 191 PRO A C 1
ATOM 1570 O O . PRO A 1 191 ? 29.459 21.646 -8.653 1.00 78.56 191 PRO A O 1
ATOM 1573 N N . ALA A 1 192 ? 31.474 21.859 -9.624 1.00 71.69 192 ALA A N 1
ATOM 1574 C CA . ALA A 1 192 ? 31.000 21.671 -10.996 1.00 71.69 192 ALA A CA 1
ATOM 1575 C C . ALA A 1 192 ? 30.354 20.287 -11.192 1.00 71.69 192 ALA A C 1
ATOM 1577 O O . ALA A 1 192 ? 29.279 20.162 -11.768 1.00 71.69 192 ALA A O 1
ATOM 1578 N N . LEU A 1 193 ? 30.959 19.223 -10.657 1.00 75.56 193 LEU A N 1
ATOM 1579 C CA . LEU A 1 193 ? 30.396 17.870 -10.705 1.00 75.56 193 LEU A CA 1
ATOM 1580 C C . LEU A 1 193 ? 29.026 17.780 -10.013 1.00 75.56 193 LEU A C 1
ATOM 1582 O O . LEU A 1 193 ? 28.149 17.061 -10.488 1.00 75.56 193 LEU A O 1
ATOM 1586 N N . GLN A 1 194 ? 28.836 18.495 -8.903 1.00 74.94 194 GLN A N 1
ATOM 1587 C CA . GLN A 1 194 ? 27.557 18.562 -8.194 1.00 74.94 194 GLN A CA 1
ATOM 1588 C C . GLN A 1 194 ? 26.517 19.373 -8.969 1.00 74.94 194 GLN A C 1
ATOM 1590 O O . GLN A 1 194 ? 25.384 18.914 -9.100 1.00 74.94 194 GLN A O 1
ATOM 1595 N N . GLU A 1 195 ? 26.913 20.517 -9.526 1.00 67.94 195 GLU A N 1
ATOM 1596 C CA . GLU A 1 195 ? 26.071 21.380 -10.362 1.00 67.94 195 GLU A CA 1
ATOM 1597 C C . GLU A 1 195 ? 25.539 20.630 -11.592 1.00 67.94 195 GLU A C 1
ATOM 1599 O O . GLU A 1 195 ? 24.337 20.610 -11.850 1.00 67.94 195 GLU A O 1
ATOM 1604 N N . TYR A 1 196 ? 26.408 19.886 -12.281 1.00 67.69 196 TYR A N 1
ATOM 1605 C CA . TYR A 1 196 ? 26.032 19.059 -13.431 1.00 67.69 196 TYR A CA 1
ATOM 1606 C C . TYR A 1 196 ? 25.404 17.705 -13.051 1.00 67.69 196 TYR A C 1
ATOM 1608 O O . TYR A 1 196 ? 25.112 16.889 -13.928 1.00 67.69 196 TYR A O 1
ATOM 1616 N N . CYS A 1 197 ? 25.180 17.440 -11.757 1.00 61.56 197 CYS A N 1
ATOM 1617 C CA . CYS A 1 197 ? 24.644 16.175 -11.236 1.00 61.56 197 CYS A CA 1
ATOM 1618 C C . CYS A 1 197 ? 25.447 14.922 -11.660 1.00 61.56 197 CYS A C 1
ATOM 1620 O O . CYS A 1 197 ? 24.902 13.816 -11.758 1.00 61.56 197 CYS A O 1
ATOM 1622 N N . ILE A 1 198 ? 26.754 15.070 -11.886 1.00 72.50 198 ILE A N 1
ATOM 1623 C CA . ILE A 1 198 ? 27.650 14.005 -12.339 1.00 72.50 198 ILE A CA 1
ATOM 1624 C C . ILE A 1 198 ? 28.152 13.209 -11.128 1.00 72.50 198 ILE A C 1
ATOM 1626 O O . ILE A 1 198 ? 28.950 13.678 -10.314 1.00 72.50 198 ILE A O 1
ATOM 1630 N N . LYS A 1 199 ? 27.738 11.940 -11.027 1.00 72.62 199 LYS A N 1
ATOM 1631 C CA . LYS A 1 199 ? 28.279 10.995 -10.034 1.00 72.62 199 LYS A CA 1
ATOM 1632 C C . LYS A 1 199 ? 29.543 10.330 -10.574 1.00 72.62 199 LYS A C 1
ATOM 1634 O O . LYS A 1 199 ? 29.490 9.243 -11.151 1.00 72.62 199 LYS A O 1
ATOM 1639 N N . MET A 1 200 ? 30.685 10.986 -10.378 1.00 77.00 200 MET A N 1
ATOM 1640 C CA . MET A 1 200 ? 31.992 10.500 -10.820 1.00 77.00 200 MET A CA 1
ATOM 1641 C C . MET A 1 200 ? 32.989 10.455 -9.664 1.00 77.00 200 MET A C 1
ATOM 1643 O O . MET A 1 200 ? 33.215 11.452 -8.990 1.00 77.00 200 MET A O 1
ATOM 1647 N N . GLY A 1 201 ? 33.591 9.284 -9.445 1.00 76.75 201 GLY A N 1
ATOM 1648 C CA . GLY A 1 201 ? 34.690 9.126 -8.498 1.00 76.75 201 GLY A CA 1
ATOM 1649 C C . GLY A 1 201 ? 36.020 9.604 -9.081 1.00 76.75 201 GLY A C 1
ATOM 1650 O O . GLY A 1 201 ? 36.218 9.601 -10.297 1.00 76.75 201 GLY A O 1
ATOM 1651 N N . ARG A 1 202 ? 36.958 9.944 -8.196 1.00 80.94 202 ARG A N 1
ATOM 1652 C CA . ARG A 1 202 ? 38.310 10.415 -8.530 1.00 80.94 202 ARG A CA 1
ATOM 1653 C C . ARG A 1 202 ? 39.019 9.539 -9.569 1.00 80.94 202 ARG A C 1
ATOM 1655 O O . ARG A 1 202 ? 39.591 10.050 -10.525 1.00 80.94 202 ARG A O 1
ATOM 1662 N N . ASP A 1 203 ? 38.977 8.224 -9.391 1.00 77.69 203 ASP A N 1
ATOM 1663 C CA . ASP A 1 203 ? 39.725 7.304 -10.254 1.00 77.69 203 ASP A CA 1
ATOM 1664 C C . ASP A 1 203 ? 39.111 7.213 -11.656 1.00 77.69 203 ASP A C 1
ATOM 1666 O O . ASP A 1 203 ? 39.834 7.128 -12.646 1.00 77.69 203 ASP A O 1
ATOM 1670 N N . LYS A 1 204 ? 37.782 7.356 -11.755 1.00 77.75 204 LYS A N 1
ATOM 1671 C CA . LYS A 1 204 ? 37.080 7.477 -13.037 1.00 77.75 204 LYS A CA 1
ATOM 1672 C C . LYS A 1 204 ? 37.432 8.792 -13.743 1.00 77.75 204 LYS A C 1
ATOM 1674 O O . LYS A 1 204 ? 37.677 8.766 -14.944 1.00 77.75 204 LYS A O 1
ATOM 1679 N N . LEU A 1 205 ? 37.541 9.905 -13.008 1.00 79.44 205 LEU A N 1
ATOM 1680 C CA . LEU A 1 205 ? 38.006 11.184 -13.563 1.00 79.44 205 LEU A CA 1
ATOM 1681 C C . LEU A 1 205 ? 39.419 11.053 -14.150 1.00 79.44 205 LEU A C 1
ATOM 1683 O O . LEU A 1 205 ? 39.655 11.465 -15.279 1.00 79.44 205 LEU A O 1
ATOM 1687 N N . PHE A 1 206 ? 40.367 10.465 -13.417 1.00 79.56 206 PHE A N 1
ATOM 1688 C CA . PHE A 1 206 ? 41.732 10.320 -13.933 1.00 79.56 206 PHE A CA 1
ATOM 1689 C C . PHE A 1 206 ? 41.851 9.328 -15.080 1.00 79.56 206 PHE A C 1
ATOM 1691 O O . PHE A 1 206 ? 42.746 9.482 -15.903 1.00 79.56 206 PHE A O 1
ATOM 1698 N N . HIS A 1 207 ? 40.981 8.323 -15.143 1.00 78.44 207 HIS A N 1
ATOM 1699 C CA . HIS A 1 207 ? 40.914 7.441 -16.299 1.00 78.44 207 HIS A CA 1
ATOM 1700 C C . HIS A 1 207 ? 40.506 8.215 -17.562 1.00 78.44 207 HIS A C 1
ATOM 1702 O O . HIS A 1 207 ? 41.128 8.041 -18.603 1.00 78.44 207 HIS A O 1
ATOM 1708 N N . ILE A 1 208 ? 39.539 9.131 -17.437 1.00 73.56 208 ILE A N 1
ATOM 1709 C CA . ILE A 1 208 ? 39.090 10.011 -18.527 1.00 73.56 208 ILE A CA 1
ATOM 1710 C C . ILE A 1 208 ? 40.186 11.012 -18.920 1.00 73.56 208 ILE A C 1
ATOM 1712 O O . ILE A 1 208 ? 40.446 11.195 -20.098 1.00 73.56 208 ILE A O 1
ATOM 1716 N N . LEU A 1 209 ? 40.879 11.622 -17.951 1.00 74.69 209 LEU A N 1
ATOM 1717 C CA . LEU A 1 209 ? 41.924 12.628 -18.214 1.00 74.69 209 LEU A CA 1
ATOM 1718 C C . LEU A 1 209 ? 43.261 12.064 -18.724 1.00 74.69 209 LEU A C 1
ATOM 1720 O O . LEU A 1 209 ? 44.161 12.841 -19.039 1.00 74.69 209 LEU A O 1
ATOM 1724 N N . LYS A 1 210 ? 43.427 10.738 -18.729 1.00 75.81 210 LYS A N 1
ATOM 1725 C CA . LYS A 1 210 ? 44.594 10.045 -19.301 1.00 75.81 210 LYS A CA 1
ATOM 1726 C C . LYS A 1 210 ? 44.384 9.621 -20.755 1.00 75.81 210 LYS A C 1
ATOM 1728 O O . LYS A 1 210 ? 45.341 9.161 -21.372 1.00 75.81 210 LYS A O 1
ATOM 1733 N N . ARG A 1 211 ? 43.144 9.690 -21.233 1.00 58.34 211 ARG A N 1
ATOM 1734 C CA . ARG A 1 211 ? 42.749 9.352 -22.595 1.00 58.34 211 ARG A CA 1
ATOM 1735 C C . ARG A 1 211 ? 42.989 10.542 -23.517 1.00 58.34 211 ARG A C 1
ATOM 1737 O O . ARG A 1 211 ? 43.322 10.272 -24.687 1.00 58.34 211 ARG A O 1
#

Sequence (211 aa):
MTTTTRYSEAFKRKVIQSIEDGKYNQTQAMKHYGIKGSVTVRGWLKKYGKNHLIGKIVRVETDNELNRFKEAEKKIRELEKALLDVTIENVLYKSLVKVAKRDLNIESKKKLWSSCIEESRGALEKVNIEINISSACRYFEKSRQAYYQRFIPKSKKELISEEELLVNEVKRIRHLLPATGGRKLYEMLKPALQEYCIKMGRDKLFHILKR

Radius of gyration: 38.8 Å; chains: 1; bounding box: 81×44×99 Å

Foldseek 3Di:
DDPDDDDDPVVLVVLVVCLVVVVDQLVRSCVVVVPPDSVVNVVSCVVVVVVVSVPDPSPCPPPVNVVVVVVVVVVVVVVVVVVVVVVVVVVVVVVVVVVCCVPVVPDPPPPVLLVVVVVVQVVVVVVVDHDDLQVSQVVVVHGSVVNVVVVCPPCQVPPDDPLNVVVVVLVVVCVVPVPDDLVNSVVVCVVVCVVVVNPDDSVRNVVSVVD

pLDDT: mean 78.04, std 13.42, range [37.12, 96.62]

Secondary structure (DSSP, 8-state):
----PPPPHHHHHHHHHHHHTTS--HHHHHHHTT-S-HHHHHHHHHHTT-GGGTS-------HHHHHHHHHHHHHHHHHHHHHHHHHHHHHHHHHHHHHHHHHS-----TTHHHHHHHHHHHHHHTTT----HHHHHHHTT--HHHHHHHHS-GGGGTSS-HHHHHHHHHHHHHHH-TT--HHHHHHHHHHHHHHTT----HHHHHHHHT-